Protein AF-R1EDT4-F1 (afdb_monomer)

Organism: Botryosphaeria parva (strain UCR-NP2) (NCBI:txid1287680)

pLDDT: mean 72.95, std 14.81, range [38.31, 92.88]

Radius of gyration: 26.73 Å; Cα contacts (8 Å, |Δi|>4): 107; chains: 1; bounding box: 51×57×108 Å

Secondary structure (DSSP, 8-state):
------------PPP-PPPPPPTTHHHHHHHHHHHHHHHHHHHHTTT-SGGGSPTTSSTT---GGGSHHHHTTT-GGGHHHHHHHHHHHHHHHHHHHHHHHH-HHHHHHHHHHHHHHHHHHHHHHHHHHHHHHHHHHHTTS-----TT----TTS-HHHHHHHHHHHHHHTT-SS--S--SS--TT-TT---PPPPPTT----

Mean predicted aligned error: 13.88 Å

Solvent-accessible surface area (backbone atoms only — not comparable to full-atom values): 12574 Å² total; per-residue (Å²): 142,81,82,81,80,80,72,81,78,78,83,80,69,79,68,87,72,76,73,83,76,57,97,60,52,66,58,56,52,54,45,48,54,36,51,51,32,36,51,50,33,64,71,47,59,89,80,58,83,72,85,79,52,39,53,67,72,42,99,85,34,76,50,77,66,32,34,60,78,59,26,58,69,64,41,33,81,55,28,59,60,53,43,50,53,54,51,47,51,55,49,54,55,51,39,52,54,39,28,78,75,63,35,64,69,55,24,52,55,52,48,53,54,50,50,53,54,50,51,47,67,61,49,50,61,53,51,52,51,54,53,49,51,52,50,41,34,41,72,57,78,49,89,85,88,65,100,80,70,88,80,55,59,82,53,60,69,67,59,58,50,48,50,50,51,51,49,59,52,55,78,64,46,89,68,76,90,83,69,8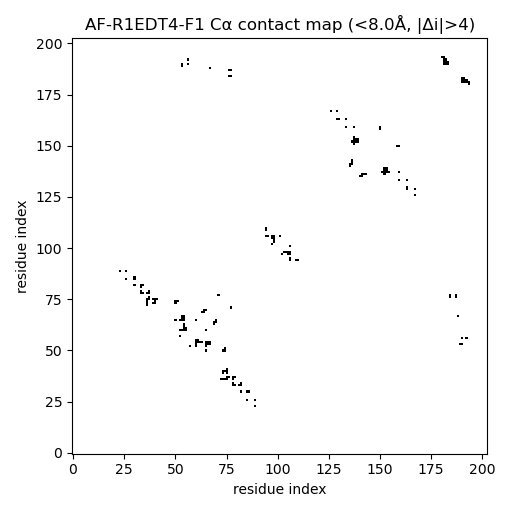6,79,42,57,54,82,88,45,78,71,52,76,37,77,55,79,79,62,88,86,68,70,78,134

InterPro domains:
  IPR002656 Acyltransferase 3 domain [PF01757] (25-188)
  IPR050879 Acyltransferase 3 [PTHR23028] (22-149)

Foldseek 3Di:
DDDDPPDDDPPPDPDPDDPPQPPLNVLVVLLVLLVVLLVVLVVCPPVDPQLVAAQPLDPVRPDPCNALVNSVSNPNLVSVVVSVVSVVVVLVVVLVVCCVPPNDVRSVVVSVVVVVVVVCVVLVVVLVVLVVVLVCQLCVVDDDPDPDDPDHHVPDVVVSVVVSVVVSVQVVPPQCPPDDDWDDSVCSRDTRHGDDDPVPDDD

Sequence (203 aa):
MEKALLLPRSNNAPGPSRPPQSSTAWLNGIRGIASVIVALNHYLYGEFAAPWLGYGSSPENRWLHQLPFIRLIWCGHAMPPVFFVISGYCACWSAIRLRDSHGLEKMVASLSASAFRRGLRLYLPVFFMSVLAQLVFFFGLYNWRWTEVSLQPWHRPGDHLRYLATYLLDITNPVYPTDNGGLNLQFWVIPVDPPPDPSSSPP

Structure (mmCIF, N/CA/C/O backbone):
data_AF-R1EDT4-F1
#
_entry.id   AF-R1EDT4-F1
#
loop_
_atom_site.group_PDB
_atom_site.id
_atom_site.type_symbol
_atom_site.label_atom_id
_atom_site.label_alt_id
_atom_site.label_comp_id
_atom_site.label_asym_id
_atom_site.label_entity_id
_atom_site.label_seq_id
_atom_site.pdbx_PDB_ins_code
_atom_site.Cartn_x
_atom_site.Cartn_y
_atom_site.Cartn_z
_atom_site.occupancy
_atom_site.B_iso_or_equiv
_atom_site.auth_seq_id
_atom_site.auth_comp_id
_atom_site.auth_asym_id
_atom_site.auth_atom_id
_atom_site.pdbx_PDB_model_num
ATOM 1 N N . MET A 1 1 ? -2.242 -42.484 60.865 1.00 44.84 1 MET A N 1
ATOM 2 C CA . MET A 1 1 ? -2.926 -43.195 59.761 1.00 44.84 1 MET A CA 1
ATOM 3 C C . MET A 1 1 ? -3.975 -42.260 59.183 1.00 44.84 1 MET A C 1
ATOM 5 O O . MET A 1 1 ? -5.132 -42.319 59.571 1.00 4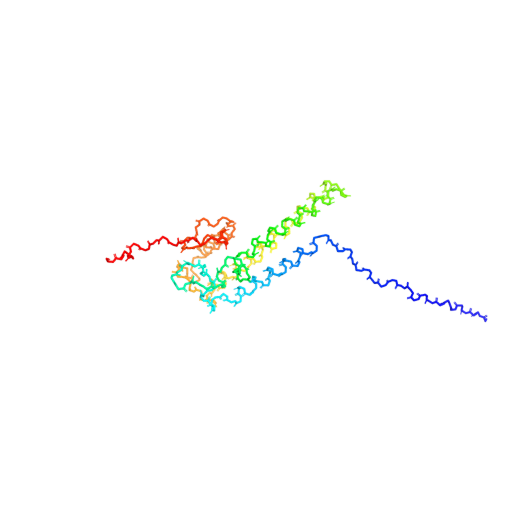4.84 1 MET A O 1
ATOM 9 N N . GLU A 1 2 ? -3.548 -41.343 58.320 1.00 43.22 2 GLU A N 1
ATOM 10 C CA . GLU A 1 2 ? -4.405 -40.316 57.727 1.00 43.22 2 GLU A CA 1
ATOM 11 C C . GLU A 1 2 ? -4.633 -40.697 56.263 1.00 43.22 2 GLU A C 1
ATOM 13 O O . GLU A 1 2 ? -3.698 -40.759 55.465 1.00 43.22 2 GLU A O 1
ATOM 18 N N . LYS A 1 3 ? -5.863 -41.100 55.938 1.00 44.94 3 LYS A N 1
ATOM 19 C CA . LYS A 1 3 ? -6.254 -41.485 54.582 1.00 44.94 3 LYS A CA 1
ATOM 20 C C . LYS A 1 3 ? -6.458 -40.204 53.777 1.00 44.94 3 LYS A C 1
ATOM 22 O O . LYS A 1 3 ? -7.454 -39.514 53.970 1.00 44.94 3 LYS A O 1
ATOM 27 N N . ALA A 1 4 ? -5.517 -39.903 52.885 1.00 51.53 4 ALA A N 1
ATOM 28 C CA . ALA A 1 4 ? -5.661 -38.858 51.882 1.00 51.53 4 ALA A CA 1
ATOM 29 C C . ALA A 1 4 ? -6.876 -39.169 50.989 1.00 51.53 4 ALA A C 1
ATOM 31 O O . ALA A 1 4 ? -6.885 -40.131 50.219 1.00 51.53 4 ALA A O 1
ATOM 32 N N . LEU A 1 5 ? -7.921 -38.362 51.151 1.00 61.72 5 LEU A N 1
ATOM 33 C CA . LEU A 1 5 ? -9.155 -38.388 50.381 1.00 61.72 5 LEU A CA 1
ATOM 34 C C . LEU A 1 5 ? -8.858 -37.920 48.946 1.00 61.72 5 LEU A C 1
ATOM 36 O O . LEU A 1 5 ? -8.821 -36.726 48.659 1.00 61.72 5 LEU A O 1
ATOM 40 N N . LEU A 1 6 ? -8.616 -38.870 48.044 1.00 57.62 6 LEU A N 1
ATOM 41 C CA . LEU A 1 6 ? -8.517 -38.619 46.607 1.00 57.62 6 LEU A CA 1
ATOM 42 C C . LEU A 1 6 ? -9.908 -38.272 46.061 1.00 57.62 6 LEU A C 1
ATOM 44 O O . LEU A 1 6 ? -10.689 -39.156 45.714 1.00 57.62 6 LEU A O 1
ATOM 48 N N . LEU A 1 7 ? -10.228 -36.980 45.994 1.00 62.19 7 LEU A N 1
ATOM 49 C CA . LEU A 1 7 ? -11.392 -36.522 45.243 1.00 62.19 7 LEU A CA 1
ATOM 50 C C . LEU A 1 7 ? -11.153 -36.751 43.739 1.00 62.19 7 LEU A C 1
ATOM 52 O O . LEU A 1 7 ? -10.084 -36.395 43.230 1.00 62.19 7 LEU A O 1
ATOM 56 N N . PRO A 1 8 ? -12.124 -37.317 43.002 1.00 56.44 8 PRO A N 1
ATOM 57 C CA . PRO A 1 8 ? -12.005 -37.491 41.563 1.00 56.44 8 PRO A CA 1
ATOM 58 C C . PRO A 1 8 ? -11.976 -36.119 40.881 1.00 56.44 8 PRO A C 1
ATOM 60 O O . PRO A 1 8 ? -12.900 -35.313 41.002 1.00 56.44 8 PRO A O 1
ATOM 63 N N . ARG A 1 9 ? -10.891 -35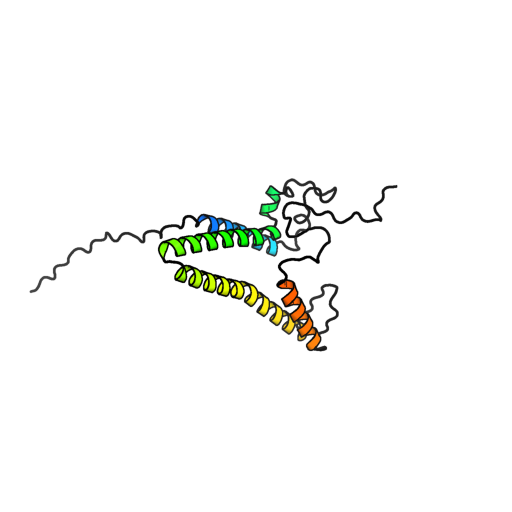.846 40.151 1.00 55.56 9 ARG A N 1
ATOM 64 C CA . ARG A 1 9 ? -10.743 -34.659 39.306 1.00 55.56 9 ARG A CA 1
ATOM 65 C C . ARG A 1 9 ? -11.795 -34.730 38.194 1.00 55.56 9 ARG A C 1
ATOM 67 O O . ARG A 1 9 ? -11.699 -35.567 37.303 1.00 55.56 9 ARG A O 1
ATOM 74 N N . SER A 1 10 ? -12.814 -33.878 38.276 1.00 59.16 10 SER A N 1
ATOM 75 C CA . SER A 1 10 ? -13.838 -33.718 37.238 1.00 59.16 10 SER A CA 1
ATOM 76 C C . SER A 1 10 ? -13.173 -33.372 35.900 1.00 59.16 10 SER A C 1
ATOM 78 O O . SER A 1 10 ? -12.571 -32.309 35.757 1.00 59.16 10 SER A O 1
ATOM 80 N N . ASN A 1 11 ? -13.273 -34.279 34.925 1.00 58.84 11 ASN A N 1
ATOM 81 C CA . ASN A 1 11 ? -12.723 -34.132 33.571 1.00 58.84 11 ASN A CA 1
ATOM 82 C C . ASN A 1 11 ? -13.584 -33.245 32.646 1.00 58.84 11 ASN A C 1
ATOM 84 O O . ASN A 1 11 ? -13.341 -33.194 31.444 1.00 58.84 11 ASN A O 1
ATOM 88 N N . ASN A 1 12 ? -14.558 -32.504 33.179 1.00 59.75 12 ASN A N 1
ATOM 89 C CA . ASN A 1 12 ? -15.433 -31.634 32.387 1.00 59.75 12 ASN A CA 1
ATOM 90 C C . ASN A 1 12 ? -14.867 -30.212 32.258 1.00 59.75 12 ASN A C 1
ATOM 92 O O . ASN A 1 12 ? -15.565 -29.233 32.522 1.00 59.75 12 ASN A O 1
ATOM 96 N N . ALA A 1 13 ? -13.598 -30.080 31.868 1.00 65.06 13 ALA A N 1
ATOM 97 C CA . ALA A 1 13 ? -13.093 -28.791 31.413 1.00 65.06 13 ALA A CA 1
ATOM 98 C C . ALA A 1 13 ? -13.681 -28.528 30.013 1.00 65.06 13 ALA A C 1
ATOM 100 O O . ALA A 1 13 ? -13.405 -29.312 29.101 1.00 65.06 13 ALA A O 1
ATOM 101 N N . PRO A 1 14 ? -14.501 -27.479 29.809 1.00 60.12 14 PRO A N 1
ATOM 102 C CA . PRO A 1 14 ? -14.935 -27.119 28.469 1.00 60.12 14 PRO A CA 1
ATOM 103 C C . PRO A 1 14 ? -13.683 -26.852 27.628 1.00 60.12 14 PRO A C 1
ATOM 105 O O . PRO A 1 14 ? -12.839 -26.035 28.000 1.00 60.12 14 PRO A O 1
ATOM 108 N N . GLY A 1 15 ? -13.538 -27.589 26.522 1.00 67.25 15 GLY A N 1
ATOM 109 C CA . GLY A 1 15 ? -12.474 -27.344 25.551 1.00 67.25 15 GLY A CA 1
ATOM 110 C C . GLY A 1 15 ? -12.483 -25.873 25.120 1.00 67.25 15 GLY A C 1
ATOM 111 O O . GLY A 1 15 ? -13.533 -25.229 25.212 1.00 67.25 15 GLY A O 1
ATOM 112 N N . PRO A 1 16 ? -11.342 -25.312 24.680 1.00 64.81 16 PRO A N 1
ATOM 113 C CA . PRO A 1 16 ? -11.238 -23.891 24.373 1.00 64.81 16 PRO A CA 1
ATOM 114 C C . PRO A 1 16 ? -12.348 -23.489 23.397 1.00 64.81 16 PRO A C 1
ATOM 116 O O . PRO A 1 16 ? -12.369 -23.923 22.243 1.00 64.81 16 PRO A O 1
ATOM 119 N N . SER A 1 17 ? -13.303 -22.692 23.880 1.00 68.88 17 SER A N 1
ATOM 120 C CA . SER A 1 17 ? -14.380 -22.168 23.056 1.00 68.88 17 SER A CA 1
ATOM 121 C C . SER A 1 17 ? -13.751 -21.313 21.961 1.00 68.88 17 SER A C 1
ATOM 123 O O . SER A 1 17 ? -12.925 -20.436 22.226 1.00 68.88 17 SER A O 1
ATOM 125 N N . ARG A 1 18 ? -14.086 -21.608 20.697 1.00 67.06 18 ARG A N 1
ATOM 126 C CA . ARG A 1 18 ? -13.608 -20.816 19.559 1.00 67.06 18 ARG A CA 1
ATOM 127 C C . ARG A 1 18 ? -13.968 -19.351 19.840 1.00 67.06 18 ARG A C 1
ATOM 129 O O . ARG A 1 18 ? -15.134 -19.090 20.146 1.00 67.06 18 ARG A O 1
ATOM 136 N N . PRO A 1 19 ? -13.011 -18.409 19.750 1.00 65.25 19 PRO A N 1
ATOM 137 C CA . PRO A 1 19 ? -13.306 -17.012 20.017 1.00 65.25 19 PRO A CA 1
ATOM 138 C C . PRO A 1 19 ? -14.461 -16.561 19.114 1.00 65.25 19 PRO A C 1
ATOM 140 O O . PRO A 1 19 ? -14.515 -16.980 17.950 1.00 65.25 19 PRO A O 1
ATOM 143 N N . PRO A 1 20 ? -15.393 -15.744 19.632 1.00 69.00 20 PRO A N 1
ATOM 144 C CA . PRO A 1 20 ? -16.530 -15.274 18.857 1.00 69.00 20 PRO A CA 1
ATOM 145 C C . PRO A 1 20 ? -16.019 -14.601 17.580 1.00 69.00 20 PRO A C 1
ATOM 147 O O . PRO A 1 20 ? -15.238 -13.650 17.627 1.00 69.00 20 PRO A O 1
ATOM 150 N N . GLN A 1 21 ? -16.410 -15.140 16.424 1.00 68.25 21 GLN A N 1
ATOM 151 C CA . GLN A 1 21 ? -15.996 -14.599 15.133 1.00 68.25 21 GLN A CA 1
ATOM 152 C C . GLN A 1 21 ? -16.615 -13.212 14.962 1.00 68.25 21 GLN A C 1
ATOM 154 O O . GLN A 1 21 ? -17.815 -13.028 15.175 1.00 68.25 21 GLN A O 1
ATOM 159 N N . SER A 1 22 ? -15.808 -12.217 14.581 1.00 71.88 22 SER A N 1
ATOM 160 C CA . SER A 1 22 ? -16.370 -10.909 14.252 1.00 71.88 22 SER A CA 1
ATOM 161 C C . SER A 1 22 ? -17.278 -11.050 13.028 1.00 71.88 22 SER A C 1
ATOM 163 O O . SER A 1 22 ? -16.985 -11.805 12.102 1.00 71.88 22 SER A O 1
ATOM 165 N N . SER A 1 23 ? -18.350 -10.259 12.972 1.00 77.00 23 SER A N 1
ATOM 166 C CA . SER A 1 23 ? -19.231 -10.175 11.793 1.00 77.00 23 SER A CA 1
ATOM 167 C C . SER A 1 23 ? -18.484 -9.808 10.496 1.00 77.00 23 SER A C 1
ATOM 169 O O . SER A 1 23 ? -19.026 -9.951 9.405 1.00 77.00 23 SER A O 1
ATOM 171 N N . THR A 1 24 ? -17.243 -9.329 10.608 1.00 81.50 24 THR A N 1
ATOM 172 C CA . THR A 1 24 ? -16.349 -8.950 9.508 1.00 81.50 24 THR A CA 1
ATOM 173 C C . THR A 1 24 ? -15.290 -10.012 9.195 1.00 81.50 24 THR A C 1
ATOM 175 O O . THR A 1 24 ? -14.400 -9.761 8.386 1.00 81.50 24 THR A O 1
ATOM 178 N N . ALA A 1 25 ? -15.358 -11.206 9.793 1.00 82.62 25 ALA A N 1
ATOM 179 C CA . ALA A 1 25 ? -14.358 -12.255 9.590 1.00 82.62 25 ALA A CA 1
ATOM 180 C C . ALA A 1 25 ? -14.237 -12.693 8.118 1.00 82.62 25 ALA A C 1
ATOM 182 O O . ALA A 1 25 ? -13.128 -12.935 7.646 1.00 82.62 25 ALA A O 1
ATOM 183 N N . TRP A 1 26 ? -15.343 -12.713 7.366 1.00 87.00 26 TRP A N 1
ATOM 184 C CA . TRP A 1 26 ? -15.351 -13.048 5.935 1.00 87.00 26 TRP A CA 1
ATOM 185 C C . TRP A 1 26 ? -14.542 -12.058 5.075 1.00 87.00 26 TRP A C 1
ATOM 187 O O . TRP A 1 26 ? -13.906 -12.463 4.103 1.00 87.00 26 TRP A O 1
ATOM 197 N N . LEU A 1 27 ? -14.467 -10.780 5.474 1.00 86.44 27 LEU A N 1
ATOM 198 C CA . LEU A 1 27 ? -13.668 -9.758 4.783 1.00 86.44 27 LEU A CA 1
ATOM 199 C C . LEU A 1 27 ? -12.166 -10.038 4.884 1.00 86.44 27 LEU A C 1
ATOM 201 O O . LEU A 1 27 ? -11.411 -9.714 3.968 1.00 86.44 27 LEU A O 1
ATOM 205 N N . ASN A 1 28 ? -11.724 -10.693 5.963 1.00 84.69 28 ASN A N 1
ATOM 206 C CA . ASN A 1 28 ? -10.344 -11.169 6.061 1.00 84.69 28 ASN A CA 1
ATOM 207 C C . ASN A 1 28 ? -10.057 -12.281 5.041 1.00 84.69 28 ASN A C 1
ATOM 209 O O . ASN A 1 28 ? -8.942 -12.340 4.527 1.00 84.69 28 ASN A O 1
ATOM 213 N N . GLY A 1 29 ? -11.052 -13.115 4.717 1.00 86.81 29 GLY A N 1
ATOM 214 C CA . GLY A 1 29 ? -10.954 -14.143 3.678 1.00 86.81 29 GLY A CA 1
ATOM 215 C C . GLY A 1 29 ? -10.781 -13.543 2.283 1.00 86.81 29 GLY A C 1
ATOM 216 O O . GLY A 1 29 ? -9.844 -13.909 1.577 1.00 86.81 29 GLY A O 1
ATOM 217 N N . ILE A 1 30 ? -11.600 -12.548 1.922 1.00 86.94 30 ILE A N 1
ATOM 218 C CA . ILE A 1 30 ? -11.471 -11.840 0.631 1.00 86.94 30 ILE A CA 1
ATOM 219 C C . ILE A 1 30 ? -10.109 -11.166 0.508 1.00 86.94 30 ILE A C 1
ATOM 221 O O . ILE A 1 30 ? -9.460 -11.240 -0.532 1.00 86.94 30 ILE A O 1
ATOM 225 N N . ARG A 1 31 ? -9.639 -10.551 1.594 1.00 85.62 31 ARG A N 1
ATOM 226 C CA . ARG A 1 31 ? -8.310 -9.947 1.642 1.00 85.62 31 ARG A CA 1
ATOM 227 C C . ARG A 1 31 ? -7.193 -10.974 1.404 1.00 85.62 31 ARG A C 1
ATOM 229 O O . ARG A 1 31 ? -6.206 -10.653 0.748 1.00 85.62 31 ARG A O 1
ATOM 236 N N . GLY A 1 32 ? -7.368 -12.198 1.905 1.00 86.94 32 GLY A N 1
ATOM 237 C CA . GLY A 1 32 ? -6.479 -13.328 1.635 1.00 86.94 32 GLY A CA 1
ATOM 238 C C . GLY A 1 32 ? -6.482 -13.728 0.160 1.00 86.94 32 GLY A C 1
ATOM 239 O O . GLY A 1 32 ? -5.417 -13.803 -0.446 1.00 86.94 32 GLY A O 1
ATOM 240 N N . ILE A 1 33 ? -7.663 -13.883 -0.444 1.00 87.69 33 ILE A N 1
ATOM 241 C CA . ILE A 1 33 ? -7.799 -14.196 -1.878 1.00 87.69 33 ILE A CA 1
ATOM 242 C C . ILE A 1 33 ? -7.113 -13.122 -2.732 1.00 87.69 33 ILE A C 1
ATOM 244 O O . ILE A 1 33 ? -6.280 -13.448 -3.575 1.00 87.69 33 ILE A O 1
ATOM 248 N N . ALA A 1 34 ? -7.376 -11.843 -2.452 1.00 86.00 34 ALA A N 1
ATOM 249 C CA . ALA A 1 34 ? -6.730 -10.729 -3.141 1.00 86.00 34 ALA A CA 1
ATOM 250 C C . ALA A 1 34 ? -5.196 -10.792 -3.024 1.00 86.00 34 ALA A C 1
ATOM 252 O O . ALA A 1 34 ? -4.495 -10.584 -4.011 1.00 86.00 34 ALA A O 1
ATOM 253 N N . SER A 1 35 ? -4.658 -11.133 -1.846 1.00 85.94 35 SER A N 1
ATOM 254 C CA . SER A 1 35 ? -3.206 -11.258 -1.654 1.00 85.94 35 SER A CA 1
ATOM 255 C C . SER A 1 35 ? -2.579 -12.409 -2.449 1.00 85.94 35 SER A C 1
ATOM 257 O O . SER A 1 35 ? -1.464 -12.259 -2.944 1.00 85.94 35 SER A O 1
ATOM 259 N N . VAL A 1 36 ? -3.300 -13.520 -2.636 1.00 86.88 36 VAL A N 1
ATOM 260 C CA . VAL A 1 36 ? -2.846 -14.639 -3.477 1.00 86.88 36 VAL A CA 1
ATOM 261 C C . VAL A 1 36 ? -2.803 -14.216 -4.942 1.00 86.88 36 VAL A C 1
ATOM 263 O O . VAL A 1 36 ? -1.810 -14.475 -5.612 1.00 86.88 36 VAL A O 1
ATOM 266 N N . ILE A 1 37 ? -3.825 -13.505 -5.424 1.00 83.50 37 ILE A N 1
ATOM 267 C CA . ILE A 1 37 ? -3.852 -12.992 -6.801 1.00 83.50 37 ILE A CA 1
ATOM 268 C C . ILE A 1 37 ? -2.690 -12.015 -7.036 1.00 83.50 37 ILE A C 1
ATOM 270 O O . ILE A 1 37 ? -2.013 -12.110 -8.055 1.00 83.50 37 ILE A O 1
ATOM 274 N N . VAL A 1 38 ? -2.392 -11.122 -6.082 1.00 82.50 38 VAL A N 1
ATOM 275 C CA . VAL A 1 38 ? -1.221 -10.225 -6.165 1.00 82.50 38 VAL A CA 1
ATOM 276 C C . VAL A 1 38 ? 0.089 -11.010 -6.216 1.00 82.50 38 VAL A C 1
ATOM 278 O O . VAL A 1 38 ? 0.968 -10.661 -7.004 1.00 82.50 38 VAL A O 1
ATOM 281 N N . ALA A 1 39 ? 0.232 -12.053 -5.395 1.00 83.69 39 ALA A N 1
ATOM 282 C CA . ALA A 1 39 ? 1.430 -12.887 -5.377 1.00 83.69 39 ALA A CA 1
ATOM 283 C C . ALA A 1 39 ? 1.618 -13.634 -6.705 1.00 83.69 39 ALA A C 1
ATOM 285 O O . ALA A 1 39 ? 2.707 -13.603 -7.273 1.00 83.69 39 ALA A O 1
ATOM 286 N N . LEU A 1 40 ? 0.546 -14.233 -7.234 1.00 82.19 40 LEU A N 1
ATOM 287 C CA . LEU A 1 40 ? 0.548 -14.878 -8.548 1.00 82.19 40 LEU A CA 1
ATOM 288 C C . LEU A 1 40 ? 0.889 -13.878 -9.652 1.00 82.19 40 LEU A C 1
ATOM 290 O O . LEU A 1 40 ? 1.720 -14.174 -10.499 1.00 82.19 40 LEU A O 1
ATOM 294 N N . ASN A 1 41 ? 0.315 -12.675 -9.611 1.00 78.81 41 ASN A N 1
ATOM 295 C CA . ASN A 1 41 ? 0.621 -11.624 -10.574 1.00 78.81 41 ASN A CA 1
ATOM 296 C C . ASN A 1 41 ? 2.101 -11.238 -10.558 1.00 78.81 41 ASN A C 1
ATOM 298 O O . ASN A 1 41 ? 2.681 -11.119 -11.624 1.00 78.81 41 ASN A O 1
ATOM 302 N N . HIS A 1 42 ? 2.714 -11.045 -9.384 1.00 79.75 42 HIS A N 1
ATOM 303 C CA . HIS A 1 42 ? 4.145 -10.723 -9.292 1.00 79.75 42 HIS A CA 1
ATOM 304 C C . HIS A 1 42 ? 5.033 -11.889 -9.736 1.00 79.75 42 HIS A C 1
ATOM 306 O O . HIS A 1 42 ? 6.090 -11.653 -10.306 1.00 79.75 42 HIS A O 1
ATOM 312 N N . TYR A 1 43 ? 4.612 -13.133 -9.490 1.00 77.62 43 TYR A N 1
ATOM 313 C CA . TYR A 1 43 ? 5.359 -14.322 -9.902 1.00 77.62 43 TYR A CA 1
ATOM 314 C C . TYR A 1 43 ? 5.290 -14.571 -11.415 1.00 77.62 43 TYR A C 1
ATOM 316 O O . TYR A 1 43 ? 6.263 -15.012 -12.011 1.00 77.62 43 TYR A O 1
ATOM 324 N N . LEU A 1 44 ? 4.145 -14.278 -12.034 1.00 73.00 44 LEU A N 1
ATOM 325 C CA . LEU A 1 44 ? 3.910 -14.442 -13.473 1.00 73.00 44 LEU A CA 1
ATOM 326 C C . LEU A 1 44 ? 4.280 -13.188 -14.286 1.00 73.00 44 LEU A C 1
ATOM 328 O O . LEU A 1 44 ? 4.177 -13.195 -15.515 1.00 73.00 44 LEU A O 1
ATOM 332 N N . TYR A 1 45 ? 4.676 -12.103 -13.614 1.00 64.12 45 TYR A N 1
ATOM 333 C CA . TYR A 1 45 ? 5.046 -10.845 -14.252 1.00 64.12 45 TYR A CA 1
ATOM 334 C C . TYR A 1 45 ? 6.292 -11.045 -15.125 1.00 64.12 45 TYR A C 1
ATOM 336 O O . TYR A 1 45 ? 7.350 -11.405 -14.619 1.00 64.12 45 TYR A O 1
ATOM 344 N N . GLY A 1 46 ? 6.165 -10.806 -16.433 1.00 58.56 46 GLY A N 1
ATOM 345 C CA . GLY A 1 46 ? 7.254 -10.948 -17.411 1.00 58.56 46 GLY A CA 1
ATOM 346 C C . GLY A 1 46 ? 7.271 -12.264 -18.200 1.00 58.56 46 GLY A C 1
ATOM 347 O O . GLY A 1 46 ? 7.860 -12.296 -19.274 1.00 58.56 46 GLY A O 1
ATOM 348 N N . GLU A 1 47 ? 6.569 -13.306 -17.743 1.00 58.97 47 GLU A N 1
ATOM 349 C CA . GLU A 1 47 ? 6.540 -14.622 -18.414 1.00 58.97 47 GLU A CA 1
ATOM 350 C C . GLU A 1 47 ? 5.404 -14.744 -19.450 1.00 58.97 47 GLU A C 1
ATOM 352 O O . GLU A 1 47 ? 5.491 -15.518 -20.402 1.00 58.97 47 GLU A O 1
ATOM 357 N N . PHE A 1 48 ? 4.331 -13.954 -19.307 1.00 57.16 48 PHE A N 1
ATOM 358 C CA . PHE A 1 48 ? 3.182 -13.972 -20.219 1.00 57.16 48 PHE A CA 1
ATOM 359 C C . PHE A 1 48 ? 2.806 -12.557 -20.682 1.00 57.16 48 PHE A C 1
ATOM 361 O O . PHE A 1 48 ? 2.465 -11.697 -19.871 1.00 57.16 48 PHE A O 1
ATOM 368 N N . ALA A 1 49 ? 2.810 -12.327 -22.001 1.00 52.69 49 ALA A N 1
ATOM 369 C CA . ALA A 1 49 ? 2.418 -11.052 -22.620 1.00 52.69 49 ALA A CA 1
ATOM 370 C C . ALA A 1 49 ? 0.887 -10.863 -22.737 1.00 52.69 49 ALA A C 1
ATOM 372 O O . ALA A 1 49 ? 0.388 -9.742 -22.762 1.00 52.69 49 ALA A O 1
ATOM 373 N N . ALA A 1 50 ? 0.127 -11.961 -22.790 1.00 48.53 50 ALA A N 1
ATOM 374 C CA . ALA A 1 50 ? -1.307 -11.971 -23.098 1.00 48.53 50 ALA A CA 1
ATOM 375 C C . ALA A 1 50 ? -2.289 -11.466 -22.004 1.00 48.53 50 ALA A C 1
ATOM 377 O O . ALA A 1 50 ? -3.331 -10.926 -22.380 1.00 48.53 50 ALA A O 1
ATOM 378 N N . PRO A 1 51 ? -2.040 -11.591 -20.679 1.00 53.72 51 PRO A N 1
ATOM 379 C CA . PRO A 1 51 ? -3.052 -11.255 -19.660 1.00 53.72 51 PRO A CA 1
ATOM 380 C C . PRO A 1 51 ? -3.352 -9.755 -19.508 1.00 53.72 51 PRO A C 1
ATOM 382 O O . PRO A 1 51 ? -4.346 -9.371 -18.883 1.00 53.72 51 PRO A O 1
ATOM 385 N N . TRP A 1 52 ? -2.469 -8.901 -20.024 1.00 56.00 52 TRP A N 1
ATOM 386 C CA . TRP A 1 52 ? -2.487 -7.459 -19.760 1.00 56.00 52 TRP A CA 1
ATOM 387 C C . TRP A 1 52 ? -3.409 -6.692 -20.706 1.00 56.00 52 TRP A C 1
ATOM 389 O O . TRP A 1 52 ? -3.883 -5.610 -20.359 1.00 56.00 52 TRP A O 1
ATOM 399 N N . LEU A 1 53 ? -3.707 -7.283 -21.862 1.00 59.88 53 LEU A N 1
ATOM 400 C CA . LEU A 1 53 ? -4.550 -6.713 -22.903 1.00 59.88 53 LEU A CA 1
ATOM 401 C C . LEU A 1 53 ? -6.029 -6.957 -22.577 1.00 59.88 53 LEU A C 1
ATOM 403 O O . LEU A 1 53 ? -6.448 -8.068 -22.240 1.00 59.88 53 LEU A O 1
ATOM 407 N N . GLY A 1 54 ? -6.819 -5.885 -22.616 1.00 62.41 54 GLY A N 1
ATOM 408 C CA . GLY A 1 54 ? -8.261 -5.954 -22.405 1.00 62.41 54 GLY A CA 1
ATOM 409 C C . GLY A 1 54 ? -8.963 -6.646 -23.570 1.00 62.41 54 GLY A C 1
ATOM 410 O O . GLY A 1 54 ? -8.468 -6.653 -24.697 1.00 62.41 54 GLY A O 1
ATOM 411 N N . TYR A 1 55 ? -10.144 -7.209 -23.314 1.00 64.38 55 TYR A N 1
ATOM 412 C CA . TYR A 1 55 ? -10.982 -7.718 -24.396 1.00 64.38 55 TYR A CA 1
ATOM 413 C C . TYR A 1 55 ? -11.266 -6.587 -25.393 1.00 64.38 55 TYR A C 1
ATOM 415 O O . TYR A 1 55 ? -11.804 -5.550 -25.008 1.00 64.38 55 TYR A O 1
ATOM 423 N N . GLY A 1 56 ? -10.904 -6.790 -26.658 1.00 66.25 56 GLY A N 1
ATOM 424 C CA . GLY A 1 56 ? -11.070 -5.804 -27.723 1.00 66.25 56 GLY A CA 1
ATOM 425 C C . GLY A 1 56 ? -9.936 -4.785 -27.865 1.00 66.25 56 GLY A C 1
ATOM 426 O O . GLY A 1 56 ? -10.037 -3.942 -28.746 1.00 66.25 56 GLY A O 1
ATOM 427 N N . SER A 1 57 ? -8.851 -4.868 -27.083 1.00 65.25 57 SER A N 1
ATOM 428 C CA . SER A 1 57 ? -7.736 -3.905 -27.181 1.00 65.25 57 SER A CA 1
ATOM 429 C C . SER A 1 57 ? -6.843 -4.092 -28.420 1.00 65.25 57 SER A C 1
ATOM 431 O O . SER A 1 57 ? -6.002 -3.254 -28.717 1.00 65.25 57 SER A O 1
ATOM 433 N N . SER A 1 58 ? -6.970 -5.216 -29.127 1.00 65.25 58 SER A N 1
ATOM 434 C CA . SER A 1 58 ? -6.396 -5.452 -30.460 1.00 65.25 58 SER A CA 1
ATOM 435 C C . SER A 1 58 ? -7.332 -6.393 -31.232 1.00 65.25 58 SER A C 1
ATOM 437 O O . SER A 1 58 ? -8.061 -7.172 -30.600 1.00 65.25 58 SER A O 1
ATOM 439 N N . PRO A 1 59 ? -7.319 -6.374 -32.580 1.00 66.06 59 PRO A N 1
ATOM 440 C CA . PRO A 1 59 ? -8.042 -7.338 -33.406 1.00 66.06 59 PRO A CA 1
ATOM 441 C C . PRO A 1 59 ? -7.795 -8.806 -33.026 1.00 66.06 59 PRO A C 1
ATOM 443 O O . PRO A 1 59 ? -8.670 -9.635 -33.270 1.00 66.06 59 PRO A O 1
ATOM 446 N N . GLU A 1 60 ? -6.657 -9.138 -32.411 1.00 68.06 60 GLU A N 1
ATOM 447 C CA . GLU A 1 60 ? -6.314 -10.503 -31.981 1.00 68.06 60 GLU A CA 1
ATOM 448 C C . GLU A 1 60 ? -6.777 -10.840 -30.545 1.00 68.06 60 GLU A C 1
ATOM 450 O O . GLU A 1 60 ? -6.892 -12.015 -30.180 1.00 68.06 60 GLU A O 1
ATOM 455 N N . ASN A 1 61 ? -7.118 -9.832 -29.732 1.00 65.19 61 ASN A N 1
ATOM 456 C CA . ASN A 1 61 ? -7.463 -9.977 -28.311 1.00 65.19 61 ASN A CA 1
ATOM 457 C C . ASN A 1 61 ? -8.976 -10.052 -28.082 1.00 65.19 61 ASN A C 1
ATOM 459 O O . ASN A 1 61 ? -9.607 -9.123 -27.577 1.00 65.19 61 ASN A O 1
ATOM 463 N N . ARG A 1 62 ? -9.578 -11.181 -28.468 1.00 70.81 62 ARG A N 1
ATOM 464 C CA . ARG A 1 62 ? -11.005 -11.490 -28.228 1.00 70.81 62 ARG A CA 1
ATOM 465 C C . ARG A 1 62 ? -11.219 -12.776 -27.437 1.00 70.81 62 ARG A C 1
ATOM 467 O O . ARG A 1 62 ? -12.098 -13.578 -27.751 1.00 70.81 62 ARG A O 1
ATOM 474 N N . TRP A 1 63 ? -10.403 -13.013 -26.420 1.00 71.50 63 TRP A N 1
ATOM 475 C CA . TRP A 1 63 ? -10.466 -14.266 -25.675 1.00 71.50 63 TRP A CA 1
ATOM 476 C C . TRP A 1 63 ? -11.385 -14.094 -24.460 1.00 71.50 63 TRP A C 1
ATOM 478 O O . TRP A 1 63 ? -11.370 -13.058 -23.798 1.00 71.50 63 TRP A O 1
ATOM 488 N N . LEU A 1 64 ? -12.174 -15.119 -24.118 1.00 73.75 64 LEU A N 1
ATOM 489 C CA . LEU A 1 64 ? -13.161 -15.038 -23.025 1.00 73.75 64 LEU A CA 1
ATOM 490 C C . LEU A 1 64 ? -12.540 -14.671 -21.665 1.00 73.75 64 LEU A C 1
ATOM 492 O O . LEU A 1 64 ? -13.175 -14.009 -20.850 1.00 73.75 64 LEU A O 1
ATOM 496 N N . HIS A 1 65 ? -11.286 -15.054 -21.423 1.00 70.44 65 HIS A N 1
ATOM 497 C CA . HIS A 1 65 ? -10.580 -14.752 -20.176 1.00 70.44 65 HIS A CA 1
ATOM 498 C C . HIS A 1 65 ? -10.204 -13.262 -20.015 1.00 70.44 65 HIS A C 1
ATOM 500 O O . HIS A 1 65 ? -9.873 -12.845 -18.904 1.00 70.44 65 HIS A O 1
ATOM 506 N N . GLN A 1 66 ? -10.279 -12.469 -21.093 1.00 69.00 66 GLN A N 1
ATOM 507 C CA . GLN A 1 66 ? -10.012 -11.023 -21.109 1.00 69.00 66 GLN A CA 1
ATOM 508 C 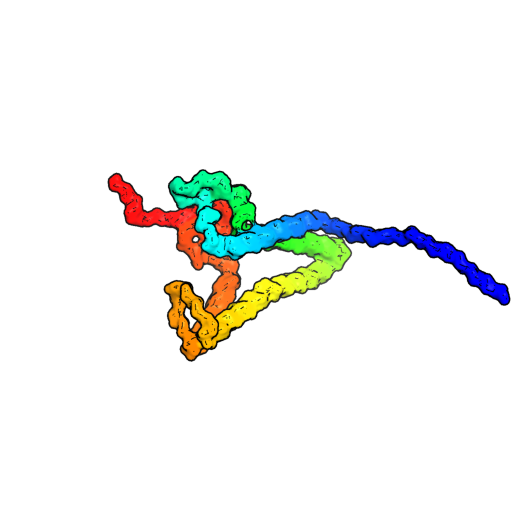C . GLN A 1 66 ? -11.254 -10.188 -20.744 1.00 69.00 66 GLN A C 1
ATOM 510 O O . GLN A 1 66 ? -11.153 -8.970 -20.579 1.00 69.00 66 GLN A O 1
ATOM 515 N N . LEU A 1 67 ? -12.427 -10.822 -20.611 1.00 74.06 67 LEU A N 1
ATOM 516 C CA . LEU A 1 67 ? -13.666 -10.150 -20.218 1.00 74.06 67 LEU A CA 1
ATOM 517 C C . LEU A 1 67 ? -13.537 -9.514 -18.825 1.00 74.06 67 LEU A C 1
ATOM 519 O O . LEU A 1 67 ? -12.924 -10.111 -17.939 1.00 74.06 67 LEU A O 1
ATOM 523 N N . PRO A 1 68 ? -14.174 -8.355 -18.583 1.00 69.38 68 PRO A N 1
ATOM 524 C CA . PRO A 1 68 ? -13.944 -7.530 -17.396 1.00 69.38 68 PRO A CA 1
ATOM 525 C C . PRO A 1 68 ? -14.121 -8.271 -16.064 1.00 69.38 68 PRO A C 1
ATOM 527 O O . PRO A 1 68 ? -13.302 -8.117 -15.166 1.00 69.38 68 PRO A O 1
ATOM 530 N N . PHE A 1 69 ? -15.150 -9.113 -15.936 1.00 75.25 69 PHE A N 1
ATOM 531 C CA . PHE A 1 69 ? -15.419 -9.847 -14.694 1.00 75.25 69 PHE A CA 1
ATOM 532 C C . PHE A 1 69 ? -14.495 -11.050 -14.491 1.00 75.25 69 PHE A C 1
ATOM 534 O O . PHE A 1 69 ? -14.093 -11.336 -13.368 1.00 75.25 69 PHE A O 1
ATOM 541 N N . ILE A 1 70 ? -14.146 -11.751 -15.571 1.00 74.56 70 ILE A N 1
ATOM 542 C CA . ILE A 1 70 ? -13.299 -12.950 -15.517 1.00 74.56 70 ILE A CA 1
ATOM 543 C C . ILE A 1 70 ? -11.838 -12.540 -15.309 1.00 74.56 70 ILE A C 1
ATOM 545 O O . ILE A 1 70 ? -11.119 -13.143 -14.515 1.00 74.56 70 ILE A O 1
ATOM 549 N N . ARG A 1 71 ? -11.424 -11.444 -15.952 1.00 74.50 71 ARG A N 1
ATOM 550 C CA . ARG A 1 71 ? -10.089 -10.860 -15.840 1.00 74.50 71 ARG A CA 1
ATOM 551 C C . ARG A 1 71 ? -9.741 -10.431 -14.414 1.00 74.50 71 ARG A C 1
ATOM 553 O O . ARG A 1 71 ? -8.564 -10.446 -14.067 1.00 74.50 71 ARG A O 1
ATOM 560 N N . LEU A 1 72 ? -10.721 -10.121 -13.560 1.00 74.44 72 LEU A N 1
ATOM 561 C CA . LEU A 1 72 ? -10.481 -9.793 -12.146 1.00 74.44 72 LEU A CA 1
ATOM 562 C C . LEU A 1 72 ? -9.753 -10.907 -11.379 1.00 74.44 72 LEU A C 1
ATOM 564 O O . LEU A 1 72 ? -9.091 -10.611 -10.393 1.00 74.44 72 LEU A O 1
ATOM 568 N N . ILE A 1 73 ? -9.829 -12.165 -11.818 1.00 74.88 73 ILE A N 1
ATOM 569 C CA . ILE A 1 73 ? -9.166 -13.286 -11.132 1.00 74.88 73 ILE A CA 1
ATOM 570 C C . ILE A 1 73 ? -7.637 -13.233 -11.311 1.00 74.88 73 ILE A C 1
ATOM 572 O O . ILE A 1 73 ? -6.901 -13.720 -10.457 1.00 74.88 73 ILE A O 1
ATOM 576 N N . TRP A 1 74 ? -7.150 -12.604 -12.384 1.00 70.25 74 TRP A N 1
ATOM 577 C CA . TRP A 1 74 ? -5.723 -12.531 -12.737 1.00 70.25 74 TRP A CA 1
ATOM 578 C C . TRP A 1 74 ? -5.194 -11.096 -12.873 1.00 70.25 74 TRP A C 1
ATOM 580 O O . TRP A 1 74 ? -3.991 -10.898 -13.009 1.00 70.25 74 TRP A O 1
ATOM 590 N N . CYS A 1 75 ? -6.056 -10.078 -12.809 1.00 70.31 75 CYS A N 1
ATOM 591 C CA . CYS A 1 75 ? -5.653 -8.676 -12.867 1.00 70.31 75 CYS A CA 1
ATOM 592 C C . CYS A 1 75 ? -5.041 -8.239 -11.530 1.00 70.31 75 CYS A C 1
ATOM 594 O O . CYS A 1 75 ? -5.731 -7.711 -10.653 1.00 70.31 75 CYS A O 1
ATOM 596 N N . GLY A 1 76 ? -3.736 -8.448 -11.355 1.00 68.94 76 GLY A N 1
ATOM 597 C CA . GLY A 1 76 ? -3.086 -8.142 -10.084 1.00 68.94 76 GLY A CA 1
ATOM 598 C C . GLY A 1 76 ? -3.000 -6.658 -9.763 1.00 68.94 76 GLY A C 1
ATOM 599 O O . GLY A 1 76 ? -2.965 -6.320 -8.585 1.00 68.94 76 GLY A O 1
ATOM 600 N N . HIS A 1 77 ? -3.054 -5.765 -10.755 1.00 70.06 77 HIS A N 1
ATOM 601 C CA . HIS A 1 77 ? -3.077 -4.331 -10.469 1.00 70.06 77 HIS A CA 1
ATOM 602 C C . HIS A 1 77 ? -4.383 -3.930 -9.746 1.00 70.06 77 HIS A C 1
ATOM 604 O O . HIS A 1 77 ? -4.339 -3.070 -8.872 1.00 70.06 77 HIS A O 1
ATOM 610 N N . ALA A 1 78 ? -5.523 -4.589 -10.020 1.00 71.38 78 ALA A N 1
ATOM 611 C CA . ALA A 1 78 ? -6.824 -4.255 -9.414 1.00 71.38 78 ALA A CA 1
ATOM 612 C C . ALA A 1 78 ? -6.957 -4.684 -7.949 1.00 71.38 78 ALA A C 1
ATOM 614 O O . ALA A 1 78 ? -7.790 -4.163 -7.201 1.00 71.38 78 ALA A O 1
ATOM 615 N N . MET A 1 79 ? -6.135 -5.637 -7.516 1.00 79.44 79 MET A N 1
ATOM 616 C CA . MET A 1 79 ? -6.256 -6.261 -6.202 1.00 79.44 79 MET A CA 1
ATOM 617 C C . MET A 1 79 ? -5.798 -5.371 -5.027 1.00 79.44 79 MET A C 1
ATOM 619 O O . MET A 1 79 ? -6.509 -5.343 -4.018 1.00 79.44 79 MET A O 1
ATOM 623 N N . PRO A 1 80 ? -4.681 -4.611 -5.092 1.00 78.50 80 PRO A N 1
ATOM 624 C CA . PRO A 1 80 ? -4.296 -3.677 -4.034 1.00 78.50 80 PRO A CA 1
ATOM 625 C C . PRO A 1 80 ? -5.373 -2.630 -3.687 1.00 78.50 80 PRO A C 1
ATOM 627 O O . PRO A 1 80 ? -5.680 -2.498 -2.501 1.00 78.50 80 PRO A O 1
ATOM 630 N N . PRO A 1 81 ? -6.026 -1.928 -4.637 1.00 78.88 81 PRO A N 1
ATOM 631 C CA . PRO A 1 81 ? -7.137 -1.030 -4.308 1.00 78.88 81 PRO A CA 1
ATOM 632 C C . PRO A 1 81 ? -8.286 -1.735 -3.584 1.00 78.88 81 PRO A C 1
ATOM 634 O O . PRO A 1 81 ? -8.772 -1.226 -2.574 1.00 78.88 81 PRO A O 1
ATOM 637 N N . VAL A 1 82 ? -8.685 -2.930 -4.036 1.00 82.44 82 VAL A N 1
ATOM 638 C CA . VAL A 1 82 ? -9.722 -3.738 -3.368 1.00 82.44 82 VAL A CA 1
ATOM 639 C C . VAL A 1 82 ? -9.310 -4.064 -1.930 1.00 82.44 82 VAL A C 1
ATOM 641 O O . VAL A 1 82 ? -10.093 -3.880 -0.993 1.00 82.44 82 VAL A O 1
ATOM 644 N N . PHE A 1 83 ? -8.054 -4.466 -1.722 1.00 82.06 83 PHE A N 1
ATOM 645 C CA . PHE A 1 83 ? -7.482 -4.692 -0.394 1.00 82.06 83 PHE A CA 1
ATOM 646 C C . PHE A 1 83 ? -7.568 -3.435 0.485 1.00 82.06 83 PHE A C 1
ATOM 648 O O . PHE A 1 83 ? -7.925 -3.530 1.669 1.00 82.06 83 PHE A O 1
ATOM 655 N N . PHE A 1 84 ? -7.254 -2.259 -0.068 1.00 82.75 84 PHE A N 1
ATOM 656 C CA . PHE A 1 84 ? -7.307 -0.987 0.652 1.00 82.75 84 PHE A CA 1
ATOM 657 C C . PHE A 1 84 ? -8.735 -0.591 1.026 1.00 82.75 84 PHE A C 1
ATOM 659 O O . PHE A 1 84 ? -8.950 -0.249 2.192 1.00 82.75 84 PHE A O 1
ATOM 666 N N . VAL A 1 85 ? -9.695 -0.704 0.101 1.00 87.12 85 VAL A N 1
ATOM 667 C CA . VAL A 1 85 ? -11.119 -0.400 0.333 1.00 87.12 85 VAL A CA 1
ATOM 668 C C . VAL A 1 85 ? -11.699 -1.308 1.414 1.00 87.12 85 VAL A C 1
ATOM 670 O O . VAL A 1 85 ? -12.250 -0.815 2.399 1.00 87.12 85 VAL A O 1
ATOM 673 N N . ILE A 1 86 ? -11.499 -2.625 1.302 1.00 88.81 86 ILE A N 1
ATOM 674 C CA . ILE A 1 86 ? -11.983 -3.593 2.299 1.00 88.81 86 ILE A CA 1
ATOM 675 C C . ILE A 1 86 ? -11.346 -3.328 3.667 1.00 88.81 86 ILE A C 1
ATOM 677 O O . ILE A 1 86 ? -12.027 -3.310 4.693 1.00 88.81 86 ILE A O 1
ATOM 681 N N . SER A 1 87 ? -10.035 -3.076 3.697 1.00 86.06 87 SER A N 1
ATOM 682 C CA . SER A 1 87 ? -9.335 -2.758 4.945 1.00 86.06 87 SER A CA 1
ATOM 683 C C . SER A 1 87 ? -9.814 -1.436 5.556 1.00 86.06 87 SER A C 1
ATOM 685 O O . SER A 1 87 ? -9.885 -1.330 6.779 1.00 86.06 87 SER A O 1
ATOM 687 N N . GLY A 1 88 ? -10.146 -0.440 4.729 1.00 87.69 88 GLY A N 1
ATOM 688 C CA . GLY A 1 88 ? -10.739 0.829 5.153 1.00 87.69 88 GLY A CA 1
ATOM 689 C C . GLY A 1 88 ? -12.115 0.626 5.780 1.00 87.69 88 GLY A C 1
ATOM 690 O O . GLY A 1 88 ? -12.337 1.055 6.909 1.00 87.69 88 GLY A O 1
ATOM 691 N N . TYR A 1 89 ? -12.989 -0.131 5.115 1.00 89.81 89 TYR A N 1
ATOM 692 C CA . TYR A 1 89 ? -14.305 -0.490 5.644 1.00 89.81 89 TYR A CA 1
ATOM 693 C C . TYR A 1 89 ? -14.208 -1.204 7.002 1.00 89.81 89 TYR A C 1
ATOM 695 O O . TYR A 1 89 ? -14.843 -0.785 7.972 1.00 89.81 89 TYR A O 1
ATOM 703 N N . CYS A 1 90 ? -13.356 -2.231 7.114 1.00 88.12 90 CYS A N 1
ATOM 704 C CA . CYS A 1 90 ? -13.131 -2.944 8.374 1.00 88.12 90 CYS A CA 1
ATOM 705 C C . CYS A 1 90 ? -12.629 -2.018 9.491 1.00 88.12 90 CYS A C 1
ATOM 707 O O . CYS A 1 90 ? -13.033 -2.173 10.647 1.00 88.12 90 CYS A O 1
ATOM 709 N N . ALA A 1 91 ? -11.752 -1.066 9.159 1.00 86.38 91 ALA A N 1
ATOM 710 C CA . ALA A 1 91 ? -11.225 -0.097 10.113 1.00 86.38 91 ALA A CA 1
ATOM 711 C C . ALA A 1 91 ? -12.318 0.869 10.595 1.00 86.38 91 ALA A C 1
ATOM 713 O O . ALA A 1 91 ? -12.471 1.045 11.803 1.00 86.38 91 ALA A O 1
ATOM 714 N N . CYS A 1 92 ? -13.123 1.424 9.684 1.00 89.44 92 CYS A N 1
ATOM 715 C CA . CYS A 1 92 ? -14.255 2.291 10.019 1.00 89.44 92 CYS A CA 1
ATOM 716 C C . CYS A 1 92 ? -15.301 1.561 10.873 1.00 89.44 92 CYS A C 1
ATOM 718 O O . CYS A 1 92 ? -15.730 2.086 11.899 1.00 89.44 92 CYS A O 1
ATOM 720 N N . TRP A 1 93 ? -15.657 0.327 10.507 1.00 89.38 93 TRP A N 1
ATOM 721 C CA . TRP A 1 93 ? -16.600 -0.493 11.273 1.00 89.38 93 TRP A CA 1
ATOM 722 C C . TRP A 1 93 ? -16.103 -0.770 12.696 1.00 89.38 93 TRP A C 1
ATOM 724 O O . TRP A 1 93 ? -16.846 -0.640 13.670 1.00 89.38 93 TRP A O 1
ATOM 734 N N . SER A 1 94 ? -14.820 -1.114 12.824 1.00 86.25 94 SER A N 1
ATOM 735 C CA . SER A 1 94 ? -14.193 -1.354 14.126 1.00 86.25 94 SER A CA 1
ATOM 736 C C . SER A 1 94 ? -14.132 -0.077 14.969 1.00 86.25 94 SER A C 1
ATOM 738 O O . SER A 1 94 ? -14.375 -0.137 16.171 1.00 86.25 94 SER A O 1
ATOM 740 N N . ALA A 1 95 ? -13.866 1.077 14.350 1.00 87.81 95 ALA A N 1
ATOM 741 C CA . ALA A 1 95 ? -13.850 2.370 15.030 1.00 87.81 95 ALA A CA 1
ATOM 742 C C . ALA A 1 95 ? -15.239 2.763 15.562 1.00 87.81 95 ALA A C 1
ATOM 744 O O . ALA A 1 95 ? -15.349 3.148 16.724 1.00 87.81 95 ALA A O 1
ATOM 745 N N . ILE A 1 96 ? -16.300 2.594 14.763 1.00 89.75 96 ILE A N 1
ATOM 746 C CA . ILE A 1 96 ? -17.682 2.876 15.190 1.00 89.75 96 ILE A CA 1
ATOM 747 C C . ILE A 1 96 ? -18.072 1.990 16.377 1.00 89.75 96 ILE A C 1
ATOM 749 O O . ILE A 1 96 ? -18.519 2.496 17.402 1.00 89.75 96 ILE A O 1
ATOM 753 N N . ARG A 1 97 ? -17.811 0.678 16.302 1.00 88.75 97 ARG A N 1
ATOM 754 C CA . ARG A 1 97 ? -18.088 -0.234 17.425 1.00 88.75 97 ARG A CA 1
ATOM 755 C C . ARG A 1 97 ? -17.318 0.128 18.692 1.00 88.75 97 ARG A C 1
ATOM 757 O O . ARG A 1 97 ? -17.857 0.017 19.792 1.00 88.75 97 ARG A O 1
ATOM 764 N N . LEU A 1 98 ? -16.062 0.550 18.543 1.00 89.50 98 LEU A N 1
ATOM 765 C CA . LEU A 1 98 ? -15.227 0.960 19.667 1.00 89.50 98 LEU A CA 1
ATOM 766 C C . LEU A 1 98 ? -15.754 2.247 20.314 1.00 89.50 98 LEU A C 1
ATOM 768 O O . LEU A 1 98 ? -15.774 2.332 21.541 1.00 89.50 98 LEU A O 1
ATOM 772 N N . ARG A 1 99 ? -16.241 3.199 19.509 1.00 90.94 99 ARG A N 1
ATOM 773 C CA . ARG A 1 99 ? -16.923 4.407 19.992 1.00 90.94 99 ARG A CA 1
ATOM 774 C C . ARG A 1 99 ? -18.173 4.056 20.789 1.00 90.94 99 ARG A C 1
ATOM 776 O O . ARG A 1 99 ? -18.322 4.539 21.906 1.00 90.94 99 ARG A O 1
ATOM 783 N N . ASP A 1 100 ? -19.033 3.208 20.233 1.00 91.00 100 ASP A N 1
ATOM 784 C CA . ASP A 1 100 ? -20.319 2.865 20.850 1.00 91.00 100 ASP A CA 1
ATOM 785 C C . ASP A 1 100 ? -20.136 2.072 22.158 1.00 91.00 100 ASP A C 1
ATOM 787 O O . ASP A 1 100 ? -20.952 2.180 23.067 1.00 91.00 100 ASP A O 1
ATOM 791 N N . SER A 1 101 ? -19.040 1.314 22.284 1.00 91.50 101 SER A N 1
ATOM 792 C CA . SER A 1 101 ? -18.768 0.473 23.462 1.00 91.50 101 SER A CA 1
ATOM 793 C C . SER A 1 101 ? -17.897 1.152 24.527 1.00 91.50 101 SER A C 1
ATOM 795 O O . SER A 1 101 ? -18.000 0.831 25.709 1.00 91.50 101 SER A O 1
ATOM 797 N N . HIS A 1 102 ? -16.981 2.041 24.126 1.00 89.88 102 HIS A N 1
ATOM 798 C CA . HIS A 1 102 ? -15.931 2.562 25.010 1.00 89.88 102 HIS A CA 1
ATOM 799 C C . HIS A 1 102 ? -15.660 4.069 24.880 1.00 89.88 102 HIS A C 1
ATOM 801 O O . HIS A 1 102 ? -14.710 4.564 25.491 1.00 89.88 102 HIS A O 1
ATOM 807 N N . GLY A 1 103 ? -16.473 4.796 24.112 1.00 92.31 103 GLY A N 1
ATOM 808 C CA . GLY A 1 103 ? -16.395 6.248 23.981 1.00 92.31 103 GLY A CA 1
ATOM 809 C C . GLY A 1 103 ? -15.402 6.753 22.929 1.00 92.31 103 GLY A C 1
ATOM 810 O O . GLY A 1 103 ? -14.614 6.010 22.335 1.00 92.31 103 GLY A O 1
ATOM 811 N N . LEU A 1 104 ? -15.459 8.066 22.689 1.00 92.56 104 LEU A N 1
ATOM 812 C CA . LEU A 1 104 ? -14.717 8.742 21.622 1.00 92.56 104 LEU A CA 1
ATOM 813 C C . LEU A 1 104 ? -13.197 8.733 21.847 1.00 92.56 104 LEU A C 1
ATOM 815 O O . LEU A 1 104 ? -12.441 8.536 20.899 1.00 92.56 104 LEU A O 1
ATOM 819 N N . GLU A 1 105 ? -12.741 8.889 23.091 1.00 91.88 105 GLU A N 1
ATOM 820 C CA . GLU A 1 105 ? -11.311 8.950 23.423 1.00 91.88 105 GLU A CA 1
ATOM 821 C C . GLU A 1 105 ? -10.573 7.666 23.026 1.00 91.88 105 GLU A C 1
ATOM 823 O O . GLU A 1 105 ? -9.537 7.711 22.355 1.00 91.88 105 GLU A O 1
ATOM 828 N N . LYS A 1 106 ? -11.146 6.500 23.356 1.00 89.50 106 LYS A N 1
ATOM 829 C CA . LYS A 1 106 ? -10.560 5.206 22.977 1.00 89.50 106 LYS A CA 1
ATOM 830 C C . LYS A 1 106 ? -10.605 4.978 21.469 1.00 89.50 106 LYS A C 1
ATOM 832 O O . LYS A 1 106 ? -9.668 4.396 20.920 1.00 89.50 106 LYS A O 1
ATOM 837 N N . MET A 1 107 ? -11.651 5.459 20.792 1.00 92.31 107 MET A N 1
ATOM 838 C CA . MET A 1 107 ? -11.740 5.414 19.331 1.00 92.31 107 MET A CA 1
ATOM 839 C C . MET A 1 107 ? -10.588 6.182 18.679 1.00 92.31 107 MET A C 1
ATOM 841 O O . MET A 1 107 ? -9.880 5.620 17.841 1.00 92.31 107 MET A O 1
ATO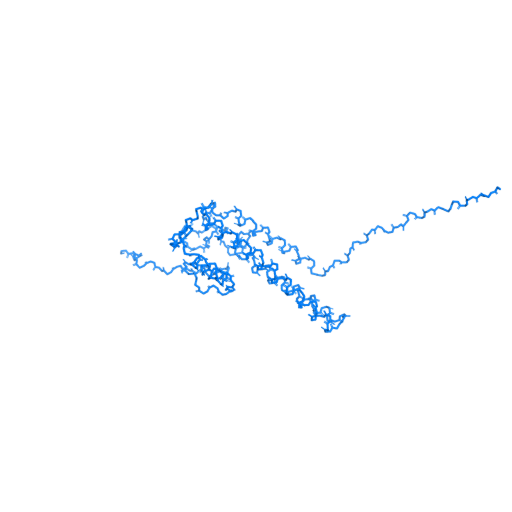M 845 N N . VAL A 1 108 ? -10.376 7.439 19.077 1.00 91.19 108 VAL A N 1
ATOM 846 C CA . VAL A 1 108 ? -9.338 8.306 18.500 1.00 91.19 108 VAL A CA 1
ATOM 847 C C . VAL A 1 108 ? -7.943 7.747 18.776 1.00 91.19 108 VAL A C 1
ATOM 849 O O . VAL A 1 108 ? -7.144 7.652 17.845 1.00 91.19 108 VAL A O 1
ATOM 852 N N . ALA A 1 109 ? -7.669 7.302 20.006 1.00 91.12 109 ALA A N 1
ATOM 853 C CA . ALA A 1 109 ? -6.3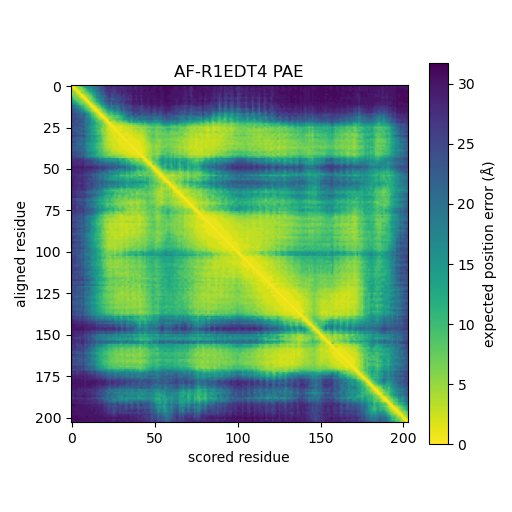83 6.700 20.364 1.00 91.12 109 ALA A CA 1
ATOM 854 C C . ALA A 1 109 ? -6.090 5.413 19.569 1.00 91.12 109 ALA A C 1
ATOM 856 O O . ALA A 1 109 ? -4.974 5.202 19.092 1.00 91.12 109 ALA A O 1
ATOM 857 N N . SER A 1 110 ? -7.094 4.552 19.376 1.00 88.69 110 SER A N 1
ATOM 858 C CA . SER A 1 110 ? -6.937 3.338 18.568 1.00 88.69 110 SER A CA 1
ATOM 859 C C . SER A 1 110 ? -6.720 3.663 17.089 1.00 88.69 110 SER A C 1
ATOM 861 O O . SER A 1 110 ? -5.878 3.043 16.431 1.00 88.69 110 SER A O 1
ATOM 863 N N . LEU A 1 111 ? -7.467 4.632 16.553 1.00 88.88 111 LEU A N 1
ATOM 864 C CA . LEU A 1 111 ? -7.394 5.016 15.148 1.00 88.88 111 LEU A CA 1
ATOM 865 C C . LEU A 1 111 ? -6.056 5.679 14.811 1.00 88.88 111 LEU A C 1
ATOM 867 O O . LEU A 1 111 ? -5.434 5.291 13.823 1.00 88.88 111 LEU A O 1
ATOM 871 N N . SER A 1 112 ? -5.583 6.610 15.643 1.00 89.62 112 SER A N 1
ATOM 872 C CA . SER A 1 112 ? -4.293 7.284 15.450 1.00 89.62 112 SER A CA 1
ATOM 873 C C . SER A 1 112 ? -3.138 6.284 15.490 1.00 89.62 112 SER A C 1
ATOM 875 O O . SER A 1 112 ? -2.305 6.252 14.581 1.00 89.62 112 SER A O 1
ATOM 877 N N . ALA A 1 113 ? -3.143 5.379 16.469 1.00 89.25 113 ALA A N 1
ATOM 878 C CA . ALA A 1 113 ? -2.123 4.349 16.589 1.00 89.25 113 ALA A CA 1
ATOM 879 C C . ALA A 1 113 ? -2.178 3.352 15.416 1.00 89.25 113 ALA A C 1
ATOM 881 O O . ALA A 1 113 ? -1.142 2.907 14.917 1.00 89.25 113 ALA A O 1
ATOM 882 N N . SER A 1 114 ? -3.379 3.011 14.936 1.00 86.75 114 SER A N 1
ATOM 883 C CA . SER A 1 114 ? -3.554 2.158 13.757 1.00 86.75 114 SER A CA 1
ATOM 884 C C . SER A 1 114 ? -3.063 2.834 12.476 1.00 86.75 114 SER A C 1
ATOM 886 O O . SER A 1 114 ? -2.372 2.195 11.683 1.00 86.75 114 SER A O 1
ATOM 888 N N . ALA A 1 115 ? -3.391 4.111 12.269 1.00 87.12 115 ALA A N 1
ATOM 889 C CA . ALA A 1 115 ? -2.969 4.880 11.102 1.00 87.12 115 ALA A CA 1
ATOM 890 C C . ALA A 1 115 ? -1.444 5.044 11.063 1.00 87.12 115 ALA A C 1
ATOM 892 O O . ALA A 1 115 ? -0.824 4.750 10.041 1.00 87.12 115 ALA A O 1
ATOM 893 N N . PHE A 1 116 ? -0.833 5.401 12.196 1.00 89.56 116 PHE A N 1
ATOM 894 C CA . PHE A 1 116 ? 0.615 5.558 12.313 1.00 89.56 116 PHE A CA 1
ATOM 895 C C . PHE A 1 116 ? 1.363 4.253 12.013 1.00 89.56 116 PHE A C 1
ATOM 897 O O . PHE A 1 116 ? 2.238 4.218 11.148 1.00 89.56 116 PHE A O 1
ATOM 904 N N . ARG A 1 117 ? 0.963 3.137 12.643 1.00 88.06 117 ARG A N 1
ATOM 905 C CA . ARG A 1 117 ? 1.571 1.819 12.377 1.00 88.06 117 ARG A CA 1
ATOM 906 C C . ARG A 1 117 ? 1.384 1.371 10.928 1.00 88.06 117 ARG A C 1
ATOM 908 O O . ARG A 1 117 ? 2.277 0.731 10.376 1.00 88.06 117 ARG A O 1
ATOM 915 N N . ARG A 1 118 ? 0.235 1.680 10.315 1.00 87.75 118 ARG A N 1
ATOM 916 C CA . ARG A 1 118 ? -0.054 1.326 8.918 1.00 87.75 118 ARG A CA 1
ATOM 917 C C . ARG A 1 118 ? 0.826 2.108 7.948 1.00 87.75 118 ARG A C 1
ATOM 919 O O . ARG A 1 118 ? 1.388 1.488 7.053 1.00 87.75 118 ARG A O 1
ATOM 926 N N . GLY A 1 119 ? 0.963 3.419 8.150 1.00 85.00 119 GLY A N 1
ATOM 927 C CA . GLY A 1 119 ? 1.848 4.265 7.348 1.00 85.00 119 GLY A CA 1
ATOM 928 C C . GLY A 1 119 ? 3.294 3.787 7.435 1.00 85.00 119 GLY A C 1
ATOM 929 O O . GLY A 1 119 ? 3.903 3.486 6.412 1.00 85.00 119 GLY A O 1
ATOM 930 N N . LEU A 1 120 ? 3.806 3.590 8.653 1.00 87.62 120 LEU A N 1
ATOM 931 C CA . LEU A 1 120 ? 5.164 3.081 8.849 1.00 87.62 120 LEU A CA 1
ATOM 932 C C . LEU A 1 120 ? 5.372 1.720 8.185 1.00 87.62 120 LEU A C 1
ATOM 934 O O . LEU A 1 120 ? 6.315 1.558 7.425 1.00 87.62 120 LEU A O 1
ATOM 938 N N . ARG A 1 121 ? 4.483 0.747 8.408 1.00 86.31 121 ARG A N 1
ATOM 939 C CA . ARG A 1 121 ? 4.630 -0.590 7.812 1.00 86.31 121 ARG A CA 1
ATOM 940 C C . ARG A 1 121 ? 4.600 -0.572 6.280 1.00 86.31 121 ARG A C 1
ATOM 942 O O . ARG A 1 121 ? 5.165 -1.478 5.680 1.00 86.31 121 ARG A O 1
ATOM 949 N N . LEU A 1 122 ? 3.933 0.402 5.661 1.00 83.62 122 LEU A N 1
ATOM 950 C CA . LEU A 1 122 ? 3.846 0.509 4.206 1.00 83.62 122 LEU A CA 1
ATOM 951 C C . LEU A 1 122 ? 5.091 1.182 3.608 1.00 83.62 122 LEU A C 1
ATOM 953 O O . LEU A 1 122 ? 5.664 0.654 2.662 1.00 83.62 122 LEU A O 1
ATOM 957 N N . TYR A 1 123 ? 5.534 2.305 4.180 1.00 85.88 123 TYR A N 1
ATOM 958 C CA . TYR A 1 123 ? 6.632 3.100 3.616 1.00 85.88 123 TYR A CA 1
ATOM 959 C C . TYR A 1 123 ? 8.019 2.643 4.061 1.00 85.88 123 TYR A C 1
ATOM 961 O O . TYR A 1 123 ? 8.971 2.728 3.291 1.00 85.88 123 TYR A O 1
ATOM 969 N N . LEU A 1 124 ? 8.151 2.134 5.285 1.00 89.62 124 LEU A N 1
ATOM 970 C CA . LEU A 1 124 ? 9.445 1.775 5.861 1.00 89.62 124 LEU A CA 1
ATOM 971 C C . LEU A 1 124 ? 10.144 0.641 5.087 1.00 89.62 124 LEU A C 1
ATOM 973 O O . LEU A 1 124 ? 11.319 0.810 4.768 1.00 89.62 124 LEU A O 1
ATOM 977 N N . PRO A 1 125 ? 9.471 -0.463 4.693 1.00 88.62 125 PRO A N 1
ATOM 978 C CA . PRO A 1 125 ? 10.112 -1.497 3.881 1.00 88.62 125 PRO A CA 1
ATOM 979 C C . PRO A 1 125 ? 10.596 -0.968 2.529 1.00 88.62 125 PRO A C 1
ATOM 981 O O . PRO A 1 125 ? 11.715 -1.264 2.122 1.00 88.62 125 PRO A O 1
ATOM 984 N N . VAL A 1 126 ? 9.783 -0.150 1.854 1.00 87.06 126 VAL A N 1
ATOM 985 C CA . VAL A 1 126 ? 10.126 0.405 0.537 1.00 87.06 126 VAL A CA 1
ATOM 986 C C . VAL A 1 126 ? 11.280 1.395 0.649 1.00 87.06 126 VAL A C 1
ATOM 988 O O . VAL A 1 126 ? 12.204 1.344 -0.158 1.00 87.06 126 VAL A O 1
ATOM 991 N N . PHE A 1 127 ? 11.284 2.236 1.684 1.00 88.50 127 PHE A N 1
ATOM 992 C CA . PHE A 1 127 ? 12.386 3.146 1.976 1.00 88.50 127 PHE A CA 1
ATOM 993 C C . PHE A 1 127 ? 13.710 2.388 2.132 1.00 88.50 127 PHE A C 1
ATOM 995 O O . PHE A 1 127 ? 14.677 2.694 1.436 1.00 88.50 127 PHE A O 1
ATOM 1002 N N . PHE A 1 128 ? 13.740 1.354 2.979 1.00 92.88 128 PHE A N 1
ATOM 1003 C CA . PHE A 1 128 ? 14.947 0.552 3.185 1.00 92.88 128 PHE A CA 1
ATOM 1004 C C . PHE A 1 128 ? 15.406 -0.156 1.911 1.00 92.88 128 PHE A C 1
ATOM 1006 O O . PHE A 1 128 ? 16.597 -0.130 1.605 1.00 92.88 128 PHE A O 1
ATOM 1013 N N . MET A 1 129 ? 14.480 -0.743 1.150 1.00 88.31 129 MET A N 1
ATOM 1014 C CA . MET A 1 129 ? 14.814 -1.414 -0.108 1.00 88.31 129 MET A CA 1
ATOM 1015 C C . MET A 1 129 ? 15.366 -0.441 -1.152 1.00 88.31 129 MET A C 1
ATOM 1017 O O . MET A 1 129 ? 16.341 -0.763 -1.821 1.00 88.31 129 MET A O 1
ATOM 1021 N N . SER A 1 130 ? 14.802 0.763 -1.250 1.00 86.19 130 SER A N 1
ATOM 1022 C CA . SER A 1 130 ? 15.239 1.786 -2.211 1.00 86.19 130 SER A CA 1
ATOM 1023 C C . SER A 1 130 ? 16.619 2.338 -1.857 1.00 86.19 130 SER A C 1
ATOM 1025 O O . SER A 1 130 ? 17.478 2.469 -2.725 1.00 86.19 130 SER A O 1
ATOM 1027 N N . VAL A 1 131 ? 16.863 2.604 -0.569 1.00 89.50 131 VAL A N 1
ATOM 1028 C CA . VAL A 1 131 ? 18.183 3.015 -0.069 1.00 89.50 131 VAL A CA 1
ATOM 1029 C C . VAL A 1 131 ? 19.211 1.917 -0.330 1.00 89.50 131 VAL A C 1
ATOM 1031 O O . VAL A 1 131 ? 20.280 2.196 -0.867 1.00 89.50 131 VAL A O 1
ATOM 1034 N N . LEU A 1 132 ? 18.891 0.667 0.014 1.00 90.62 132 LEU A N 1
ATOM 1035 C CA . LEU A 1 132 ? 19.795 -0.462 -0.187 1.00 90.62 132 LEU A CA 1
ATOM 1036 C C . LEU A 1 132 ? 20.107 -0.671 -1.672 1.00 90.62 132 LEU A C 1
ATOM 1038 O O . LEU A 1 132 ? 21.275 -0.800 -2.027 1.00 90.62 132 LEU A O 1
ATOM 1042 N N . ALA A 1 133 ? 19.094 -0.645 -2.539 1.00 85.88 133 ALA A N 1
ATOM 1043 C CA . ALA A 1 133 ? 19.274 -0.754 -3.983 1.00 85.88 133 ALA A CA 1
ATOM 1044 C C . ALA A 1 133 ? 20.180 0.364 -4.521 1.00 85.88 133 ALA A C 1
ATOM 1046 O O . ALA A 1 133 ? 21.110 0.085 -5.278 1.00 85.88 133 ALA A O 1
ATOM 1047 N N . GLN A 1 134 ? 19.976 1.606 -4.070 1.00 83.69 134 GLN A N 1
ATOM 1048 C CA . GLN A 1 134 ? 20.801 2.739 -4.483 1.00 83.69 134 GLN A CA 1
ATOM 1049 C C . GLN A 1 134 ? 22.250 2.622 -3.995 1.00 83.69 134 GLN A C 1
ATOM 1051 O O . GLN A 1 134 ? 23.168 2.981 -4.730 1.00 83.69 134 GLN A O 1
ATOM 1056 N N . LEU A 1 135 ? 22.474 2.098 -2.786 1.00 88.00 135 LEU A N 1
ATOM 1057 C CA . LEU A 1 135 ? 23.818 1.826 -2.271 1.00 88.00 135 LEU A CA 1
ATOM 1058 C C . LEU A 1 135 ? 24.513 0.747 -3.104 1.00 88.00 135 LEU A C 1
ATOM 1060 O O . LEU A 1 135 ? 25.621 0.964 -3.586 1.00 88.00 135 LEU A O 1
ATOM 1064 N N . VAL A 1 136 ? 23.851 -0.390 -3.325 1.00 87.56 136 VAL A N 1
ATOM 1065 C CA . VAL A 1 136 ? 24.378 -1.500 -4.138 1.00 87.56 136 VAL A CA 1
ATOM 1066 C C . VAL A 1 136 ? 24.714 -1.028 -5.558 1.00 87.56 136 VAL A C 1
ATOM 1068 O O . VAL A 1 136 ? 25.771 -1.379 -6.088 1.00 87.56 136 VAL A O 1
ATOM 1071 N N . PHE A 1 137 ? 23.864 -0.181 -6.147 1.00 83.44 137 PHE A N 1
ATOM 1072 C CA . PHE A 1 137 ? 24.110 0.441 -7.447 1.00 83.44 137 PHE A CA 1
ATOM 1073 C C . PHE A 1 137 ? 25.298 1.414 -7.420 1.00 83.44 137 PHE A C 1
ATOM 1075 O O . PHE A 1 137 ? 26.165 1.348 -8.290 1.00 83.44 137 PHE A O 1
ATOM 1082 N N . PHE A 1 138 ? 25.395 2.276 -6.403 1.00 83.50 138 PHE A N 1
ATOM 1083 C CA . PHE A 1 138 ? 26.512 3.214 -6.251 1.00 83.50 138 PHE A CA 1
ATOM 1084 C C . PHE A 1 138 ? 27.865 2.497 -6.147 1.00 83.50 138 PHE A C 1
ATOM 1086 O O . PHE A 1 138 ? 28.837 2.945 -6.755 1.00 83.50 138 PHE A O 1
ATOM 1093 N N . PHE A 1 139 ? 27.911 1.362 -5.440 1.00 85.75 139 PHE A N 1
ATOM 1094 C CA . PHE A 1 139 ? 29.105 0.522 -5.313 1.00 85.75 139 PHE A CA 1
ATOM 1095 C C . PHE A 1 139 ? 29.422 -0.308 -6.571 1.00 85.75 139 PHE A C 1
ATOM 1097 O O . PHE A 1 139 ? 30.471 -0.949 -6.619 1.00 85.75 139 PHE A O 1
ATOM 1104 N N . GLY A 1 140 ? 28.559 -0.296 -7.593 1.00 81.31 140 GLY A N 1
ATOM 1105 C CA . GLY A 1 140 ? 28.759 -1.049 -8.836 1.00 81.31 140 GLY A CA 1
ATOM 1106 C C . GLY A 1 140 ? 28.592 -2.563 -8.678 1.00 81.31 140 GLY A C 1
ATOM 1107 O O . GLY A 1 140 ? 29.092 -3.327 -9.496 1.00 81.31 140 GLY A O 1
ATOM 1108 N N . LEU A 1 141 ? 27.901 -3.010 -7.625 1.00 80.56 141 LEU A N 1
ATOM 1109 C CA . LEU A 1 141 ? 27.662 -4.433 -7.350 1.00 80.56 141 LEU A CA 1
ATOM 1110 C C . LEU A 1 141 ? 26.533 -5.018 -8.208 1.00 80.56 141 LEU A C 1
ATOM 1112 O O . LEU A 1 141 ? 26.340 -6.233 -8.238 1.00 80.56 141 LEU A O 1
ATOM 1116 N N . TYR A 1 142 ? 25.768 -4.160 -8.882 1.00 73.75 142 TYR A N 1
ATOM 1117 C CA . TYR A 1 142 ? 24.645 -4.557 -9.708 1.00 73.75 142 TYR A CA 1
ATOM 1118 C C . TYR A 1 142 ? 24.443 -3.601 -10.892 1.00 73.75 142 TYR A C 1
ATOM 1120 O O . TYR A 1 142 ? 24.475 -2.381 -10.730 1.00 73.75 142 TYR A O 1
ATOM 1128 N N . ASN A 1 143 ? 24.188 -4.165 -12.076 1.00 67.25 143 ASN A N 1
ATOM 1129 C CA . ASN A 1 143 ? 24.038 -3.429 -13.332 1.00 67.25 143 ASN A CA 1
ATOM 1130 C C . ASN A 1 143 ? 22.557 -3.436 -13.759 1.00 67.25 143 ASN A C 1
ATOM 1132 O O . ASN A 1 143 ? 22.132 -4.303 -14.520 1.00 67.25 143 ASN A O 1
ATOM 1136 N N . TRP A 1 144 ? 21.752 -2.489 -13.267 1.00 64.94 144 TRP A N 1
ATOM 1137 C CA . TRP A 1 144 ? 20.363 -2.309 -13.723 1.00 64.94 144 TRP A CA 1
ATOM 1138 C C . TRP A 1 144 ? 20.374 -1.465 -15.014 1.00 64.94 144 TRP A C 1
ATOM 1140 O O . TRP A 1 144 ? 20.745 -0.295 -14.965 1.00 64.94 144 TRP A O 1
ATOM 1150 N N . ARG A 1 145 ? 19.981 -2.017 -16.173 1.00 55.91 145 ARG A N 1
ATOM 1151 C CA . ARG A 1 145 ? 19.795 -1.247 -17.425 1.00 55.91 145 ARG A CA 1
ATOM 1152 C C . ARG A 1 145 ? 18.307 -1.146 -17.755 1.00 55.91 145 ARG A C 1
ATOM 1154 O O . ARG A 1 145 ? 17.791 -1.978 -18.490 1.00 55.91 145 ARG A O 1
ATOM 1161 N N . TRP A 1 146 ? 17.642 -0.122 -17.228 1.00 54.22 146 TRP A N 1
ATOM 1162 C CA . TRP A 1 146 ? 16.372 0.363 -17.781 1.00 54.22 146 TRP A CA 1
ATOM 1163 C C . TRP A 1 146 ? 16.623 1.737 -18.394 1.00 54.22 146 TRP A C 1
ATOM 1165 O O . TRP A 1 146 ? 17.413 2.526 -17.879 1.00 54.22 146 TRP A O 1
ATOM 1175 N N . THR A 1 147 ? 16.043 1.956 -19.561 1.00 51.62 147 THR A N 1
ATOM 1176 C CA . THR A 1 147 ? 16.629 2.651 -20.715 1.00 51.62 147 THR A CA 1
ATOM 1177 C C . THR A 1 147 ? 16.794 4.178 -20.615 1.00 51.62 147 THR A C 1
ATOM 1179 O O . THR A 1 147 ? 16.989 4.809 -21.644 1.00 51.62 147 THR A O 1
ATOM 1182 N N . GLU A 1 148 ? 16.762 4.814 -19.438 1.00 54.12 148 GLU A N 1
ATOM 1183 C CA . GLU A 1 148 ? 16.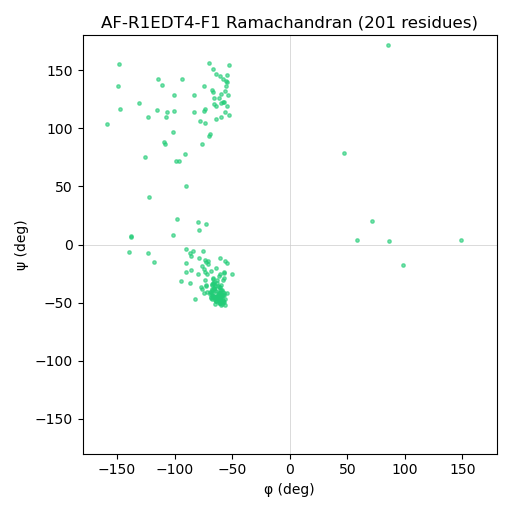648 6.290 -19.374 1.00 54.12 148 GLU A CA 1
ATOM 1184 C C . GLU A 1 148 ? 17.503 7.010 -18.319 1.00 54.12 148 GLU A C 1
ATOM 1186 O O . GLU A 1 148 ? 17.572 8.238 -18.330 1.00 54.12 148 GLU A O 1
ATOM 1191 N N . VAL A 1 149 ? 18.210 6.302 -17.430 1.00 58.84 149 VAL A N 1
ATOM 1192 C CA . VAL A 1 149 ? 18.985 6.959 -16.359 1.00 58.84 149 VAL A CA 1
ATOM 1193 C C . VAL A 1 149 ? 20.488 6.910 -16.629 1.00 58.84 149 VAL A C 1
ATOM 1195 O O . VAL A 1 149 ? 21.112 5.854 -16.607 1.00 58.84 149 VAL A O 1
ATOM 1198 N N . SER A 1 150 ? 21.091 8.080 -16.848 1.00 66.06 150 SER A N 1
ATOM 1199 C CA . SER A 1 150 ? 22.521 8.274 -17.134 1.00 66.06 150 SER A CA 1
ATOM 1200 C C . SER A 1 150 ? 23.434 8.223 -15.894 1.00 66.06 150 SER A C 1
ATOM 1202 O O . SER A 1 150 ? 24.567 8.708 -15.947 1.00 66.06 150 SER A O 1
ATOM 1204 N N . LEU A 1 151 ? 22.979 7.643 -14.773 1.00 72.44 151 LEU A N 1
ATOM 1205 C CA . LEU A 1 151 ? 23.786 7.551 -13.550 1.00 72.44 151 LEU A CA 1
ATOM 1206 C C . LEU A 1 151 ? 24.888 6.492 -13.689 1.00 72.44 151 LEU A C 1
ATOM 1208 O O . LEU A 1 151 ? 24.651 5.386 -14.170 1.00 72.44 151 LEU A O 1
ATOM 1212 N N . GLN A 1 152 ? 26.090 6.835 -13.227 1.00 76.88 152 GLN A N 1
ATOM 1213 C CA . GLN A 1 152 ? 27.270 5.970 -13.248 1.00 76.88 152 GLN A CA 1
ATOM 1214 C C . GLN A 1 152 ? 27.704 5.629 -11.815 1.00 76.88 152 GLN A C 1
ATOM 1216 O O . GLN A 1 152 ? 27.672 6.517 -10.962 1.00 76.88 152 GLN A O 1
ATOM 1221 N N . PRO A 1 153 ? 28.165 4.394 -11.536 1.00 78.94 153 PRO A N 1
ATOM 1222 C CA . PRO A 1 153 ? 28.695 4.028 -10.222 1.00 78.94 153 PRO A CA 1
ATOM 1223 C C . PRO A 1 153 ? 29.817 4.974 -9.783 1.00 78.94 153 PRO A C 1
ATOM 1225 O O . PRO A 1 153 ? 30.594 5.441 -10.618 1.00 78.94 153 PRO A O 1
ATOM 1228 N N . TRP A 1 154 ? 29.912 5.252 -8.481 1.00 79.19 154 TRP A N 1
ATOM 1229 C CA . TRP A 1 154 ? 30.929 6.126 -7.871 1.00 79.19 154 TRP A CA 1
ATOM 1230 C C . TRP A 1 154 ? 31.001 7.584 -8.368 1.00 79.19 154 TRP A C 1
ATOM 1232 O O . TRP A 1 154 ? 31.851 8.344 -7.899 1.00 79.19 154 TRP A O 1
ATOM 1242 N N . HIS A 1 155 ? 30.113 8.025 -9.263 1.00 76.62 155 HIS A N 1
ATOM 1243 C CA . HIS A 1 155 ? 30.126 9.387 -9.796 1.00 76.62 155 HIS A CA 1
ATOM 1244 C C . HIS A 1 155 ? 29.071 10.257 -9.104 1.00 76.62 155 HIS A C 1
ATOM 1246 O O . HIS A 1 155 ? 27.904 9.901 -9.044 1.00 76.62 155 HIS A O 1
ATOM 1252 N N . ARG A 1 156 ? 29.485 11.433 -8.607 1.00 82.88 156 ARG A N 1
ATOM 1253 C CA . ARG A 1 156 ? 28.607 12.504 -8.081 1.00 82.88 156 ARG A CA 1
ATOM 1254 C C . ARG A 1 156 ? 27.521 11.987 -7.106 1.00 82.88 156 ARG A C 1
ATOM 1256 O O . ARG A 1 156 ? 26.348 11.910 -7.467 1.00 82.88 156 ARG A O 1
ATOM 1263 N N . PRO A 1 157 ? 27.853 11.712 -5.828 1.00 84.50 157 PRO A N 1
ATOM 1264 C CA . PRO A 1 157 ? 26.902 11.146 -4.857 1.00 84.50 157 PRO A CA 1
ATOM 1265 C C . PRO A 1 157 ? 25.633 11.994 -4.653 1.00 84.50 157 PRO A C 1
ATOM 1267 O O . PRO A 1 157 ? 24.581 11.461 -4.305 1.00 84.50 157 PRO A O 1
ATOM 1270 N N . GLY A 1 158 ? 25.702 13.305 -4.913 1.00 85.06 158 GLY A N 1
ATOM 1271 C CA . GLY A 1 158 ? 24.537 14.191 -4.885 1.00 85.06 158 GLY A CA 1
ATOM 1272 C C . GLY A 1 158 ? 23.468 13.834 -5.923 1.00 85.06 158 GLY A C 1
ATOM 1273 O O . GLY A 1 158 ? 22.283 13.912 -5.612 1.00 85.06 158 GLY A O 1
ATOM 1274 N N . ASP A 1 159 ? 23.861 13.373 -7.111 1.00 82.75 159 ASP A N 1
ATOM 1275 C CA . ASP A 1 159 ? 22.917 12.987 -8.166 1.00 82.75 159 ASP A CA 1
ATOM 1276 C C . ASP A 1 159 ? 22.219 11.666 -7.814 1.00 82.75 159 ASP A C 1
ATOM 1278 O O . ASP A 1 159 ? 21.014 11.523 -8.018 1.00 82.75 159 ASP A O 1
ATOM 1282 N N . HIS A 1 160 ? 22.934 10.743 -7.161 1.00 82.50 160 HIS A N 1
ATOM 1283 C CA . HIS A 1 160 ? 22.355 9.521 -6.599 1.00 82.50 160 HIS A CA 1
ATOM 1284 C C . HIS A 1 160 ? 21.358 9.804 -5.470 1.00 82.50 160 HIS A C 1
ATOM 1286 O O . HIS A 1 160 ? 20.319 9.146 -5.397 1.00 82.50 160 HIS A O 1
ATOM 1292 N N . LEU A 1 161 ? 21.657 10.771 -4.597 1.00 86.50 161 LEU A N 1
ATOM 1293 C CA . LEU A 1 161 ? 20.753 11.175 -3.520 1.00 86.50 161 LEU A CA 1
ATOM 1294 C C . LEU A 1 1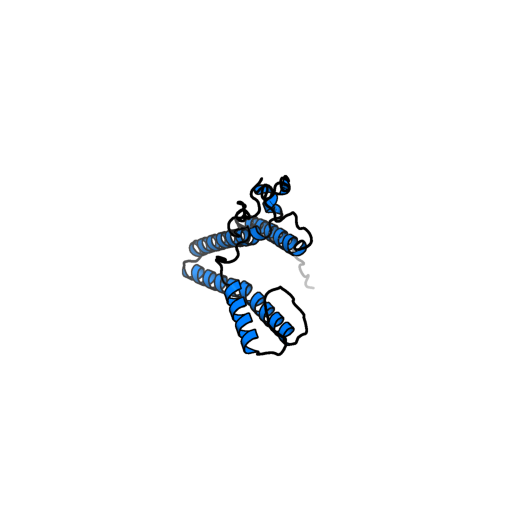61 ? 19.517 11.894 -4.069 1.00 86.50 161 LEU A C 1
ATOM 1296 O O . LEU A 1 161 ? 18.405 11.633 -3.615 1.00 86.50 161 LEU A O 1
ATOM 1300 N N . ARG A 1 162 ? 19.702 12.766 -5.066 1.00 83.69 162 ARG A N 1
ATOM 1301 C CA . ARG A 1 162 ? 18.602 13.439 -5.762 1.00 83.69 162 ARG A CA 1
ATOM 1302 C C . ARG A 1 162 ? 17.700 12.428 -6.459 1.00 83.69 162 ARG A C 1
ATOM 1304 O O . ARG A 1 162 ? 16.490 12.518 -6.302 1.00 83.69 162 ARG A O 1
ATOM 1311 N N . TYR A 1 163 ? 18.279 11.453 -7.159 1.00 82.69 163 TYR A N 1
ATOM 1312 C CA . TYR A 1 163 ? 17.531 10.369 -7.791 1.00 82.69 163 TYR A CA 1
ATOM 1313 C C . TYR A 1 163 ? 16.709 9.583 -6.767 1.00 82.69 163 TYR A C 1
ATOM 1315 O O . TYR A 1 163 ? 15.506 9.421 -6.946 1.00 82.69 163 TYR A O 1
ATOM 1323 N N . LEU A 1 164 ? 17.327 9.175 -5.653 1.00 84.75 164 LEU A N 1
ATOM 1324 C CA . LEU A 1 164 ? 16.625 8.488 -4.570 1.00 84.75 164 LEU A CA 1
ATOM 1325 C C . LEU A 1 164 ? 15.490 9.346 -3.993 1.00 84.75 164 LEU A C 1
ATOM 1327 O O . LEU A 1 164 ? 14.400 8.835 -3.764 1.00 84.75 164 LEU A O 1
ATOM 1331 N N . ALA A 1 165 ? 15.717 10.641 -3.770 1.00 84.62 165 ALA A N 1
ATOM 1332 C CA . ALA A 1 165 ? 14.695 11.544 -3.247 1.00 84.62 165 ALA A CA 1
ATOM 1333 C C . ALA A 1 165 ? 13.527 11.720 -4.229 1.00 84.62 165 ALA A C 1
ATOM 1335 O O . ALA A 1 165 ? 12.372 11.639 -3.818 1.00 84.62 165 ALA A O 1
ATOM 1336 N N . THR A 1 166 ? 13.809 11.910 -5.520 1.00 81.06 166 THR A N 1
ATOM 1337 C CA . THR A 1 166 ? 12.778 11.986 -6.563 1.00 81.06 166 THR A CA 1
ATOM 1338 C C . THR A 1 166 ? 12.009 10.674 -6.668 1.00 81.06 166 THR A C 1
ATOM 1340 O O . THR A 1 166 ? 10.786 10.713 -6.697 1.00 81.06 166 THR A O 1
ATOM 1343 N N . TYR A 1 167 ? 12.692 9.528 -6.626 1.00 81.00 167 TYR A N 1
ATOM 1344 C CA . TYR A 1 167 ? 12.055 8.212 -6.620 1.00 81.00 167 TYR A CA 1
ATOM 1345 C C . TYR A 1 167 ? 11.143 8.025 -5.401 1.00 81.00 167 TYR A C 1
ATOM 1347 O O . TYR A 1 167 ? 9.995 7.625 -5.551 1.00 81.00 167 TYR A O 1
ATOM 1355 N N . LEU A 1 168 ? 11.616 8.364 -4.195 1.00 84.00 168 LEU A N 1
ATOM 1356 C CA . LEU A 1 168 ? 10.817 8.272 -2.969 1.00 84.00 168 LEU A CA 1
ATOM 1357 C C . LEU A 1 168 ? 9.593 9.201 -3.000 1.00 84.00 168 LEU A C 1
ATOM 1359 O O . LEU A 1 168 ? 8.559 8.849 -2.441 1.00 84.00 168 LEU A O 1
ATOM 1363 N N . LEU A 1 169 ? 9.691 10.368 -3.641 1.00 80.69 169 LEU A N 1
ATOM 1364 C CA . LEU A 1 169 ? 8.549 11.262 -3.843 1.00 80.69 169 LEU A CA 1
ATOM 1365 C C . LEU A 1 169 ? 7.574 10.704 -4.884 1.00 80.69 169 LEU A C 1
ATOM 1367 O O . LEU A 1 169 ? 6.364 10.743 -4.668 1.00 80.69 169 LEU A O 1
ATOM 1371 N N . ASP A 1 170 ? 8.086 10.136 -5.969 1.00 74.19 170 ASP A N 1
ATOM 1372 C CA . ASP A 1 170 ? 7.273 9.574 -7.043 1.00 74.19 170 ASP A CA 1
ATOM 1373 C C . ASP A 1 170 ? 6.447 8.370 -6.567 1.00 74.19 170 ASP A C 1
ATOM 1375 O O . ASP A 1 170 ? 5.230 8.350 -6.729 1.00 74.19 170 ASP A O 1
ATOM 1379 N N . ILE A 1 171 ? 7.050 7.435 -5.820 1.00 72.56 171 ILE A N 1
ATOM 1380 C CA . ILE A 1 171 ? 6.314 6.296 -5.233 1.00 72.56 171 ILE A CA 1
ATOM 1381 C C . ILE A 1 171 ? 5.263 6.718 -4.194 1.00 72.56 171 ILE A C 1
ATOM 1383 O O . ILE A 1 171 ? 4.378 5.931 -3.854 1.00 72.56 171 ILE A O 1
ATOM 1387 N N . THR A 1 172 ? 5.380 7.927 -3.628 1.00 72.19 172 THR A N 1
ATOM 1388 C CA . THR A 1 172 ? 4.383 8.461 -2.687 1.00 72.19 172 THR A CA 1
ATOM 1389 C C . THR A 1 172 ? 3.232 9.154 -3.389 1.00 72.19 172 THR A C 1
ATOM 1391 O O . THR A 1 172 ? 2.248 9.461 -2.719 1.00 72.19 172 THR A O 1
ATOM 1394 N N . ASN A 1 173 ? 3.331 9.390 -4.699 1.00 68.81 173 ASN A N 1
ATOM 1395 C CA . ASN A 1 173 ? 2.309 10.070 -5.469 1.00 68.81 173 ASN A CA 1
ATOM 1396 C C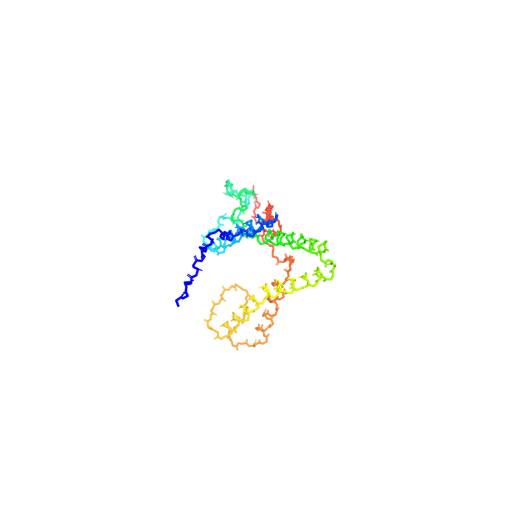 . ASN A 1 173 ? 1.103 9.131 -5.674 1.00 68.81 173 ASN A C 1
ATOM 1398 O O . ASN A 1 173 ? 1.167 8.192 -6.466 1.00 68.81 173 ASN A O 1
ATOM 1402 N N . PRO A 1 174 ? -0.015 9.328 -4.945 1.00 59.84 174 PRO A N 1
ATOM 1403 C CA . PRO A 1 174 ? -1.150 8.407 -5.004 1.00 59.84 174 PRO A CA 1
ATOM 1404 C C . PRO A 1 174 ? -1.973 8.596 -6.284 1.00 59.84 174 PRO A C 1
ATOM 1406 O O . PRO A 1 174 ? -2.773 7.736 -6.659 1.00 59.84 174 PRO A O 1
ATOM 1409 N N . VAL A 1 175 ? -1.803 9.747 -6.930 1.00 53.66 175 VAL A N 1
ATOM 1410 C CA . VAL A 1 175 ? -2.345 10.062 -8.240 1.00 53.66 175 VAL A CA 1
ATOM 1411 C C . VAL A 1 175 ? -1.161 9.867 -9.171 1.00 53.66 175 VAL A C 1
ATOM 1413 O O . VAL A 1 175 ? -0.178 10.572 -9.036 1.00 53.66 175 VAL A O 1
ATOM 1416 N N . TYR A 1 176 ? -1.208 8.898 -10.073 1.00 52.09 176 TYR A N 1
ATOM 1417 C CA . TYR A 1 176 ? -0.226 8.753 -11.149 1.00 52.09 176 TYR A CA 1
ATOM 1418 C C . TYR A 1 176 ? -0.756 9.532 -12.373 1.00 52.09 176 TYR A C 1
ATOM 1420 O O . TYR A 1 176 ? -1.355 8.913 -13.251 1.00 52.09 176 TYR A O 1
ATOM 1428 N N . PRO A 1 177 ? -0.662 10.881 -12.454 1.00 51.25 177 PRO A N 1
ATOM 1429 C CA . PRO A 1 177 ? -1.138 11.618 -13.626 1.00 51.25 177 PRO A CA 1
ATOM 1430 C C . PRO A 1 177 ? -0.216 11.437 -14.840 1.00 51.25 177 PRO A C 1
ATOM 1432 O O . PRO A 1 177 ? -0.607 11.775 -15.953 1.00 51.25 177 PRO A O 1
ATOM 1435 N N . THR A 1 178 ? 0.998 10.925 -14.631 1.00 49.56 178 THR A N 1
ATOM 1436 C CA . THR A 1 178 ? 2.047 10.787 -15.643 1.00 49.56 178 THR A CA 1
ATOM 1437 C C . THR A 1 178 ? 2.545 9.347 -15.708 1.00 49.56 178 THR A C 1
ATOM 1439 O O . THR A 1 178 ? 3.613 9.042 -15.198 1.00 49.56 178 THR A O 1
ATOM 1442 N N . ASP A 1 179 ? 1.751 8.468 -16.316 1.00 44.94 179 ASP A N 1
ATOM 1443 C CA . ASP A 1 179 ? 2.254 7.466 -17.263 1.00 44.94 179 ASP A CA 1
ATOM 1444 C C . ASP A 1 179 ? 1.075 7.027 -18.141 1.00 44.94 179 ASP A C 1
ATOM 1446 O O . ASP A 1 179 ? 0.143 6.363 -17.681 1.00 44.94 179 ASP A O 1
ATOM 1450 N N . ASN A 1 180 ? 1.037 7.513 -19.381 1.00 42.72 180 ASN A N 1
ATOM 1451 C CA . ASN A 1 180 ? -0.019 7.183 -20.326 1.00 42.72 180 ASN A CA 1
ATOM 1452 C C . ASN A 1 180 ? 0.606 6.575 -21.576 1.00 42.72 180 ASN A C 1
ATOM 1454 O O . ASN A 1 180 ? 1.226 7.275 -22.374 1.00 42.72 180 ASN A O 1
ATOM 1458 N N . GLY A 1 181 ? 0.375 5.275 -21.743 1.00 41.81 181 GLY A N 1
ATOM 1459 C CA . GLY A 1 181 ? 0.534 4.566 -23.007 1.00 41.81 181 GLY A CA 1
ATOM 1460 C C . GLY A 1 181 ? -0.591 3.568 -23.308 1.00 41.81 181 GLY A C 1
ATOM 1461 O O . GLY A 1 181 ? -0.478 2.837 -24.284 1.00 41.81 181 GLY A O 1
ATOM 1462 N N . GLY A 1 182 ? -1.667 3.509 -22.504 1.00 44.31 182 GLY A N 1
ATOM 1463 C CA . GLY A 1 182 ? -2.832 2.669 -22.843 1.00 44.31 182 GLY A CA 1
ATOM 1464 C C . GLY A 1 182 ? -3.649 2.064 -21.692 1.00 44.31 182 GLY A C 1
ATOM 1465 O O . GLY A 1 182 ? -4.569 1.291 -21.940 1.00 44.31 182 GLY A O 1
ATOM 1466 N N . LEU A 1 183 ? -3.349 2.353 -20.421 1.00 48.00 183 LEU A N 1
ATOM 1467 C CA . LEU A 1 183 ? -4.171 1.898 -19.292 1.00 48.00 183 LEU A CA 1
ATOM 1468 C C . LEU A 1 183 ? -4.134 2.933 -18.167 1.00 48.00 183 LEU A C 1
ATOM 1470 O O . LEU A 1 183 ? -3.099 3.162 -17.550 1.00 48.00 183 LEU A O 1
ATOM 1474 N N . ASN A 1 184 ? -5.286 3.517 -17.843 1.00 53.03 184 ASN A N 1
ATOM 1475 C CA . ASN A 1 184 ? -5.437 4.231 -16.584 1.00 53.03 184 ASN A CA 1
ATOM 1476 C C . ASN A 1 184 ? -5.537 3.193 -15.458 1.00 53.03 184 ASN A C 1
ATOM 1478 O O . ASN A 1 184 ? -6.501 2.426 -15.403 1.00 53.03 184 ASN A O 1
ATOM 1482 N N . LEU A 1 185 ? -4.550 3.170 -14.560 1.00 51.91 185 LEU A N 1
ATOM 1483 C CA . LEU A 1 185 ? -4.501 2.209 -13.457 1.00 51.91 185 LEU A CA 1
ATOM 1484 C C . LEU A 1 185 ? -5.754 2.271 -12.570 1.00 51.91 185 LEU A C 1
ATOM 1486 O O . LEU A 1 185 ? -6.152 1.245 -12.050 1.00 51.91 185 LEU A O 1
ATOM 1490 N N . GLN A 1 186 ? -6.438 3.411 -12.432 1.00 51.97 186 GLN A N 1
ATOM 1491 C CA . GLN A 1 186 ? -7.681 3.505 -11.654 1.00 51.97 186 GLN A CA 1
ATOM 1492 C C . GLN A 1 186 ? -8.899 2.859 -12.342 1.00 51.97 186 GLN A C 1
ATOM 1494 O O . GLN A 1 186 ? -9.852 2.485 -11.650 1.00 51.97 186 GLN A O 1
ATOM 1499 N N . PHE A 1 187 ? -8.905 2.715 -13.671 1.00 54.25 187 PHE A N 1
ATOM 1500 C CA . PHE A 1 187 ? -10.039 2.181 -14.432 1.00 54.25 187 PHE A CA 1
ATOM 1501 C C . PHE A 1 187 ? -9.841 0.700 -14.767 1.00 54.25 187 PHE A C 1
ATOM 1503 O O . PHE A 1 187 ? -9.661 0.292 -15.907 1.00 54.25 187 PHE A O 1
ATOM 1510 N N . TRP A 1 188 ? -9.962 -0.134 -13.737 1.00 56.53 188 TRP A N 1
ATOM 1511 C CA . TRP A 1 188 ? -9.775 -1.594 -13.762 1.00 56.53 188 TRP A CA 1
ATOM 1512 C C . TRP A 1 188 ? -10.609 -2.371 -14.798 1.00 56.53 188 TRP A C 1
ATOM 1514 O O . TRP A 1 188 ? -10.314 -3.535 -15.079 1.00 56.53 188 TRP A O 1
ATOM 1524 N N . VAL A 1 189 ? -11.652 -1.743 -15.346 1.00 53.97 189 VAL A N 1
ATOM 1525 C CA . VAL A 1 189 ? -12.685 -2.363 -16.192 1.00 53.97 189 VAL A CA 1
ATOM 1526 C C . VAL A 1 189 ? -12.717 -1.767 -17.608 1.00 53.97 189 VAL A C 1
ATOM 1528 O O . VAL A 1 189 ? -13.310 -2.370 -18.497 1.00 53.97 189 VAL A O 1
ATOM 1531 N N . ILE A 1 190 ? -12.085 -0.611 -17.835 1.00 55.81 190 ILE A N 1
ATOM 1532 C CA . ILE A 1 190 ? -12.169 0.130 -19.101 1.00 55.81 190 ILE A CA 1
ATOM 1533 C C . ILE A 1 190 ? -10.776 0.154 -19.745 1.00 55.81 190 ILE A C 1
ATOM 1535 O O . ILE A 1 190 ? -9.864 0.743 -19.165 1.00 55.81 190 ILE A O 1
ATOM 1539 N N . PRO A 1 191 ? -10.587 -0.471 -20.922 1.00 50.47 191 PRO A N 1
ATOM 1540 C CA . PRO A 1 191 ? -9.410 -0.222 -21.747 1.00 50.47 191 PRO A CA 1
ATOM 1541 C C . PRO A 1 191 ? -9.384 1.264 -22.119 1.00 50.47 191 PRO A C 1
ATOM 1543 O O . PRO A 1 191 ? -10.399 1.799 -22.562 1.00 50.47 191 PRO A O 1
ATOM 1546 N N . VAL A 1 192 ? -8.259 1.944 -21.909 1.00 53.00 192 VAL A N 1
ATOM 1547 C CA . VAL A 1 192 ? -8.063 3.293 -22.450 1.00 53.00 192 VAL A CA 1
ATOM 1548 C C . VAL A 1 192 ? -7.181 3.119 -23.668 1.00 53.00 192 VAL A C 1
ATOM 1550 O O . VAL A 1 192 ? -5.975 2.980 -23.527 1.00 53.00 192 VAL A O 1
ATOM 1553 N N . ASP A 1 193 ? -7.783 3.050 -24.849 1.00 49.31 193 ASP A N 1
ATOM 1554 C CA . ASP A 1 193 ? -7.026 2.800 -26.072 1.00 49.31 193 ASP A CA 1
ATOM 1555 C C . ASP A 1 193 ? -5.907 3.846 -26.242 1.00 49.31 193 ASP A C 1
ATOM 1557 O O . ASP A 1 193 ? -6.141 5.040 -26.004 1.00 49.31 193 ASP A O 1
ATOM 1561 N N . PRO A 1 194 ? -4.682 3.440 -26.634 1.00 48.75 194 PRO A N 1
ATOM 1562 C CA . PRO A 1 194 ? -3.694 4.405 -27.084 1.00 48.75 194 PRO A CA 1
ATOM 1563 C C . PRO A 1 194 ? -4.273 5.178 -28.281 1.00 48.75 194 PRO A C 1
ATOM 1565 O O . PRO A 1 194 ? -4.995 4.592 -29.096 1.00 48.75 194 PRO A O 1
ATOM 1568 N N . PRO A 1 195 ? -3.997 6.490 -28.404 1.00 48.97 195 PRO A N 1
ATOM 1569 C CA . PRO A 1 195 ? -4.443 7.252 -29.561 1.00 48.97 195 PRO A CA 1
ATOM 1570 C C . PRO A 1 195 ? -3.950 6.567 -30.847 1.00 48.97 195 PRO A C 1
ATOM 1572 O O . PRO A 1 195 ? -2.824 6.061 -30.862 1.00 48.97 195 PRO A O 1
ATOM 1575 N N . PRO A 1 196 ? -4.776 6.518 -31.909 1.00 49.09 196 PRO A N 1
ATOM 1576 C CA . PRO A 1 196 ? -4.413 5.840 -33.145 1.00 49.09 196 PRO A CA 1
ATOM 1577 C C . PRO A 1 196 ? -3.101 6.407 -33.688 1.00 49.09 196 PRO A C 1
ATOM 1579 O O . PRO A 1 196 ? -2.927 7.625 -33.763 1.00 49.09 196 PRO A O 1
ATOM 1582 N N . ASP A 1 197 ? -2.180 5.516 -34.056 1.00 53.44 197 ASP A N 1
ATOM 1583 C CA . ASP A 1 197 ? -0.919 5.892 -34.685 1.00 53.44 197 ASP A CA 1
ATOM 1584 C C . ASP A 1 197 ? -1.235 6.641 -35.995 1.00 53.44 197 ASP A C 1
ATOM 1586 O O . ASP A 1 197 ? -1.922 6.076 -36.858 1.00 53.44 197 ASP A O 1
ATOM 1590 N N . PRO A 1 198 ? -0.775 7.895 -36.176 1.00 51.94 198 PRO A N 1
ATOM 1591 C CA . PRO A 1 198 ? -1.040 8.672 -37.385 1.00 51.94 198 PRO A CA 1
ATOM 1592 C C . PRO A 1 198 ? -0.492 8.020 -38.667 1.00 51.94 198 PRO A C 1
ATOM 1594 O O . PRO A 1 198 ? -0.853 8.453 -39.758 1.00 51.94 198 PRO A O 1
ATOM 1597 N N . SER A 1 199 ? 0.342 6.979 -38.563 1.00 53.78 199 SER A N 1
ATOM 1598 C CA . SER A 1 199 ? 0.831 6.191 -39.703 1.00 53.78 199 SER A CA 1
ATOM 1599 C C . SER A 1 199 ? -0.114 5.067 -40.163 1.00 53.78 199 SER A C 1
ATOM 1601 O O . SER A 1 199 ? 0.142 4.438 -41.188 1.00 53.78 199 SER A O 1
ATOM 1603 N N . SER A 1 200 ? -1.220 4.824 -39.450 1.00 48.12 200 SER A N 1
ATOM 1604 C CA . SER A 1 200 ? -2.147 3.707 -39.704 1.00 48.12 200 SER A CA 1
ATOM 1605 C C . SER A 1 200 ? -3.396 4.064 -40.527 1.00 48.12 200 SER A C 1
ATOM 1607 O O . SER A 1 200 ? -4.397 3.347 -40.474 1.00 48.12 200 SER A O 1
ATOM 1609 N N . SER A 1 201 ? -3.375 5.145 -41.317 1.00 38.31 201 SER A N 1
ATOM 1610 C CA . SER A 1 201 ? -4.476 5.413 -42.253 1.00 38.31 201 SER A CA 1
ATOM 1611 C C . SER A 1 201 ? -4.528 4.328 -43.338 1.00 38.31 201 SER A C 1
ATOM 1613 O O . SER A 1 201 ? -3.509 4.105 -44.000 1.00 38.31 201 SER A O 1
ATOM 1615 N N . PRO A 1 202 ? -5.676 3.660 -43.547 1.00 47.47 202 PRO A N 1
ATOM 1616 C CA . PRO A 1 202 ? -5.810 2.690 -44.624 1.00 47.47 202 PRO A CA 1
ATOM 1617 C C . PRO A 1 202 ? -5.729 3.397 -45.992 1.00 47.47 202 PRO A C 1
ATOM 1619 O O . PRO A 1 202 ? -6.087 4.577 -46.072 1.00 47.47 202 PRO A O 1
ATOM 1622 N N . PRO A 1 203 ? -5.242 2.705 -47.041 1.00 45.34 203 PRO A N 1
ATOM 1623 C CA . PRO A 1 203 ? -5.181 3.242 -48.400 1.00 45.34 203 PRO A CA 1
ATOM 1624 C C . PRO A 1 203 ? -6.566 3.524 -48.996 1.00 45.34 203 PRO A C 1
ATOM 1626 O O . PRO A 1 203 ? -7.533 2.810 -48.635 1.00 45.34 203 PRO A O 1
#